Protein AF-A0A1X7U4I9-F1 (afdb_monomer)

Secondary structure (DSSP, 8-state):
---SS-EEEEEEETTTEEEEEEE----GGGHHHHHHHHHHHHTTS--EEEEEEETTSS-HHHHHHHHHHHHHHHHHH-SS--EEEEEEE-TTT---HHHHHHHHHHHHHHHHHTT-EEEE---SSTT-TTHHHHHHHHHHHHHHHHHHT-----HHHHHHHHHHHHH--SEEEHHHHHHHHHH-TT------HHHHHHHHHHHHHTTSSEEEE-TT--EEEES-HHHIIIIIIHHHT--TT-TTS-TT--TT----HHHHHHSS-------

Nearest PDB structures (foldseek):
  8uzd-assembly1_B-2  TM=5.152E-01  e=5.054E-01  Ilex paraguariensis
  2ziv-assembly1_A  TM=3.041E-01  e=1.260E+00  Danio rerio
  6lyh-assembly2_A  TM=4.370E-01  e=3.326E+00  Camellia sinensis var. assamica
  6lyh-assembly3_E  TM=2.737E-01  e=1.124E+00  Camellia sinensis var. assamica
  5j33-assembly1_A  TM=3.195E-01  e=4.425E+00  Arabidopsis thaliana

Structure (mmCIF, N/CA/C/O backbone):
data_AF-A0A1X7U4I9-F1
#
_entry.id   AF-A0A1X7U4I9-F1
#
loop_
_atom_site.group_PDB
_atom_site.id
_atom_site.type_symbol
_atom_site.label_atom_id
_atom_site.label_alt_id
_atom_site.label_comp_id
_atom_site.label_asym_id
_atom_site.label_entity_id
_atom_site.label_seq_id
_atom_site.pdbx_PDB_ins_code
_atom_site.Cartn_x
_atom_site.Cartn_y
_atom_site.Cartn_z
_atom_site.occupancy
_atom_site.B_iso_or_equiv
_atom_site.auth_seq_id
_atom_site.auth_comp_id
_atom_site.auth_asym_id
_atom_site.auth_atom_id
_atom_site.pdbx_PDB_model_num
ATOM 1 N N . PRO A 1 1 ? 11.779 -10.487 14.742 1.00 32.59 1 PRO A N 1
ATOM 2 C CA . PRO A 1 1 ? 12.205 -9.954 13.430 1.00 32.59 1 PRO A CA 1
ATOM 3 C C . PRO A 1 1 ? 11.404 -8.687 13.137 1.00 32.59 1 PRO A C 1
ATOM 5 O O . PRO A 1 1 ? 10.250 -8.766 12.732 1.00 32.59 1 PRO A O 1
ATOM 8 N N . CYS A 1 2 ? 11.966 -7.539 13.494 1.00 41.12 2 CYS A N 1
ATOM 9 C CA . CYS A 1 2 ? 11.262 -6.264 13.434 1.00 41.12 2 CYS A CA 1
ATOM 10 C C . CYS A 1 2 ? 11.898 -5.403 12.345 1.00 41.12 2 CYS A C 1
ATOM 12 O O . CYS A 1 2 ? 12.437 -4.347 12.622 1.00 41.12 2 CYS A O 1
ATOM 14 N N . THR A 1 3 ? 11.905 -5.877 11.106 1.00 42.53 3 THR A N 1
ATOM 15 C CA . THR A 1 3 ? 12.380 -5.069 9.986 1.00 42.53 3 THR A CA 1
ATOM 16 C C . THR A 1 3 ? 11.555 -3.780 9.941 1.00 42.53 3 THR A C 1
ATOM 18 O O . THR A 1 3 ? 10.332 -3.835 9.841 1.00 42.53 3 THR A O 1
ATOM 21 N N . ALA A 1 4 ? 12.218 -2.623 10.000 1.00 49.25 4 ALA A N 1
ATOM 22 C CA . ALA A 1 4 ? 11.613 -1.343 9.619 1.00 49.25 4 ALA A CA 1
ATOM 23 C C . ALA A 1 4 ? 11.236 -1.320 8.119 1.00 49.25 4 ALA A C 1
ATOM 25 O O . ALA A 1 4 ? 10.562 -0.408 7.652 1.00 49.25 4 ALA A O 1
ATOM 26 N N . GLY A 1 5 ? 11.670 -2.343 7.371 1.00 54.81 5 GLY A N 1
ATOM 27 C CA . GLY A 1 5 ? 11.341 -2.573 5.976 1.00 54.81 5 GLY A CA 1
ATOM 28 C C . GLY A 1 5 ? 9.896 -3.021 5.792 1.00 54.81 5 GLY A C 1
ATOM 29 O O . GLY A 1 5 ? 9.487 -4.087 6.252 1.00 54.81 5 GLY A O 1
ATOM 30 N N . ILE A 1 6 ? 9.143 -2.215 5.056 1.00 67.19 6 ILE A N 1
ATOM 31 C CA . ILE A 1 6 ? 7.835 -2.572 4.517 1.00 67.19 6 ILE A CA 1
ATOM 32 C C . ILE A 1 6 ? 8.054 -3.705 3.516 1.00 67.19 6 ILE A C 1
ATOM 34 O O . ILE A 1 6 ? 8.683 -3.504 2.477 1.00 67.19 6 ILE A O 1
ATOM 38 N N . ILE A 1 7 ? 7.566 -4.906 3.828 1.00 66.00 7 ILE A N 1
ATOM 39 C CA . ILE A 1 7 ? 7.709 -6.067 2.943 1.00 66.00 7 ILE A CA 1
ATOM 40 C C . ILE A 1 7 ? 6.482 -6.122 2.024 1.00 66.00 7 ILE A C 1
ATOM 42 O O . ILE A 1 7 ? 5.377 -6.377 2.513 1.00 66.00 7 ILE A O 1
ATOM 46 N N . PRO A 1 8 ? 6.633 -5.896 0.705 1.00 74.50 8 PRO A N 1
ATOM 47 C CA . PRO A 1 8 ? 5.526 -6.047 -0.223 1.00 74.50 8 PRO A CA 1
ATOM 48 C C . PRO A 1 8 ? 5.227 -7.529 -0.484 1.00 74.50 8 PRO A C 1
ATOM 50 O O . PRO A 1 8 ? 6.110 -8.309 -0.841 1.00 74.50 8 PRO A O 1
ATOM 53 N N . TYR A 1 9 ? 3.954 -7.910 -0.390 1.00 79.50 9 TYR A N 1
ATOM 54 C CA . TYR A 1 9 ? 3.461 -9.242 -0.733 1.00 79.50 9 TYR A CA 1
ATOM 55 C C . TYR A 1 9 ? 2.624 -9.190 -2.010 1.00 79.50 9 TYR A C 1
ATOM 57 O O . TYR A 1 9 ? 1.576 -8.543 -2.053 1.00 79.50 9 TYR A O 1
ATOM 65 N N . LYS A 1 10 ? 3.059 -9.909 -3.051 1.00 81.56 10 LYS A N 1
ATOM 66 C CA . LYS A 1 10 ? 2.264 -10.112 -4.270 1.00 81.56 10 LYS A CA 1
ATOM 67 C C . LYS A 1 10 ? 1.178 -11.162 -3.987 1.00 81.56 10 LYS A C 1
ATOM 69 O O . LYS A 1 10 ? 1.483 -12.310 -3.672 1.00 81.56 10 LYS A O 1
ATOM 74 N N . LEU A 1 11 ? -0.087 -10.775 -4.117 1.00 84.06 11 LEU A N 1
ATOM 75 C CA . LEU A 1 11 ? -1.257 -11.634 -3.940 1.00 84.06 11 LEU A CA 1
ATOM 76 C C . LEU A 1 11 ? -2.026 -11.726 -5.258 1.00 84.06 11 LEU A C 1
ATOM 78 O O . LEU A 1 11 ? -2.453 -10.711 -5.806 1.00 84.06 11 LEU A O 1
ATOM 82 N N . GLN A 1 12 ? -2.239 -12.945 -5.752 1.00 85.19 12 GLN A N 1
ATOM 83 C CA . GLN A 1 12 ? -3.118 -13.199 -6.893 1.00 85.19 12 GLN A CA 1
ATOM 84 C C . GLN A 1 12 ? -4.459 -13.720 -6.384 1.00 85.19 12 GLN A C 1
ATOM 86 O O . GLN A 1 12 ? -4.528 -14.782 -5.765 1.00 85.19 12 GLN A O 1
ATOM 91 N N . HIS A 1 13 ? -5.536 -12.978 -6.636 1.00 85.06 13 HIS A N 1
ATOM 92 C CA . HIS A 1 13 ? -6.871 -13.356 -6.189 1.00 85.06 13 HIS A CA 1
ATOM 93 C C . HIS A 1 13 ? -7.874 -13.295 -7.340 1.00 85.06 13 HIS A C 1
ATOM 95 O O . HIS A 1 13 ? -7.945 -12.304 -8.061 1.00 85.06 13 HIS A O 1
ATOM 101 N N . ARG A 1 14 ? -8.718 -14.326 -7.475 1.00 82.62 14 ARG A N 1
ATOM 102 C CA . ARG A 1 14 ? -9.672 -14.448 -8.593 1.00 82.62 14 ARG A CA 1
ATOM 103 C C . ARG A 1 14 ? -10.604 -13.239 -8.729 1.00 82.62 14 ARG A C 1
ATOM 105 O O . ARG A 1 14 ? -10.898 -12.831 -9.845 1.00 82.62 14 ARG A O 1
ATOM 112 N N . THR A 1 15 ? -11.057 -12.679 -7.607 1.00 81.00 15 THR A N 1
ATOM 113 C CA . THR A 1 15 ? -11.999 -11.543 -7.588 1.00 81.00 15 THR A CA 1
ATOM 114 C C . THR A 1 15 ? -11.296 -10.196 -7.460 1.00 81.00 15 THR A C 1
ATOM 116 O O . THR A 1 15 ? -11.740 -9.207 -8.028 1.00 81.00 15 THR A O 1
ATOM 119 N N . LEU A 1 16 ? -10.191 -10.139 -6.709 1.00 84.06 16 LEU A N 1
ATOM 120 C CA . LEU A 1 16 ? -9.530 -8.864 -6.416 1.00 84.06 16 LEU A CA 1
ATOM 121 C C . LEU A 1 16 ? -8.455 -8.523 -7.455 1.00 84.06 16 LEU A C 1
ATOM 123 O O . LEU A 1 16 ? -8.007 -7.380 -7.504 1.00 84.06 16 LEU A O 1
ATOM 127 N N . GLY A 1 17 ? -8.079 -9.483 -8.302 1.00 83.69 17 GLY A N 1
ATOM 128 C CA . GLY A 1 17 ? -6.978 -9.373 -9.247 1.00 83.69 17 GLY A CA 1
ATOM 129 C C . GLY A 1 17 ? -5.620 -9.529 -8.566 1.00 83.69 17 GLY A C 1
ATOM 130 O O . GLY A 1 17 ? -5.499 -10.151 -7.508 1.00 83.69 17 GLY A O 1
ATOM 131 N N . ASN A 1 18 ? -4.600 -8.956 -9.198 1.00 84.25 18 ASN A N 1
ATOM 132 C CA . ASN A 1 18 ? -3.255 -8.878 -8.642 1.00 84.25 18 ASN A CA 1
ATOM 133 C C . ASN A 1 18 ? -3.184 -7.694 -7.671 1.00 84.25 18 ASN A C 1
ATOM 135 O O . ASN A 1 18 ? -3.446 -6.557 -8.063 1.00 84.25 18 ASN A O 1
ATOM 139 N N . ILE A 1 19 ? -2.838 -7.968 -6.416 1.00 85.50 19 ILE A N 1
ATOM 140 C CA . ILE A 1 19 ? -2.651 -6.973 -5.358 1.00 85.50 19 ILE A CA 1
ATOM 141 C C . ILE A 1 19 ? -1.202 -7.030 -4.887 1.00 85.50 19 ILE A C 1
ATOM 143 O O . ILE A 1 19 ? -0.627 -8.109 -4.759 1.00 85.50 19 ILE A O 1
ATOM 147 N N . ILE A 1 20 ? -0.632 -5.868 -4.582 1.00 84.50 20 ILE A N 1
ATOM 148 C CA . ILE A 1 20 ? 0.612 -5.765 -3.822 1.00 84.50 20 ILE A CA 1
ATOM 149 C C . ILE A 1 20 ? 0.255 -5.204 -2.446 1.00 84.50 20 ILE A C 1
ATOM 151 O O . ILE A 1 20 ? -0.132 -4.042 -2.321 1.00 84.50 20 ILE A O 1
ATOM 155 N N . LEU A 1 21 ? 0.333 -6.050 -1.422 1.00 86.94 21 LEU A N 1
ATOM 156 C CA . LEU A 1 21 ? 0.066 -5.670 -0.040 1.00 86.94 21 LEU A CA 1
ATOM 157 C C . LEU A 1 21 ? 1.352 -5.150 0.596 1.00 86.94 21 LEU A C 1
ATOM 159 O O . LEU A 1 21 ? 2.338 -5.874 0.646 1.00 86.94 21 LEU A O 1
ATOM 163 N N . HIS A 1 22 ? 1.317 -3.922 1.099 1.00 84.62 22 HIS A N 1
ATOM 164 C CA . HIS A 1 22 ? 2.423 -3.310 1.828 1.00 84.62 22 HIS A CA 1
ATOM 165 C C . HIS A 1 22 ? 2.056 -3.305 3.310 1.00 84.62 22 HIS A C 1
ATOM 167 O O . HIS A 1 22 ? 1.060 -2.687 3.687 1.00 84.62 22 HIS A O 1
ATOM 173 N N . ASP A 1 23 ? 2.816 -4.037 4.122 1.00 82.75 23 ASP A N 1
ATOM 174 C CA . ASP A 1 23 ? 2.592 -4.114 5.566 1.00 82.75 23 ASP A CA 1
ATOM 175 C C . ASP A 1 23 ? 3.456 -3.075 6.289 1.00 82.75 23 ASP A C 1
ATOM 177 O O . ASP A 1 23 ? 4.684 -3.093 6.182 1.00 82.75 23 ASP A O 1
ATOM 181 N N . PHE A 1 24 ? 2.800 -2.148 6.986 1.00 78.81 24 PHE A N 1
ATOM 182 C CA . PHE A 1 24 ? 3.434 -1.040 7.694 1.00 78.81 24 PHE A CA 1
ATOM 183 C C . PHE A 1 24 ? 3.408 -1.309 9.197 1.00 78.81 24 PHE A C 1
ATOM 185 O O . PHE A 1 24 ? 2.363 -1.621 9.771 1.00 78.81 24 PHE A O 1
ATOM 192 N N . ALA A 1 25 ? 4.546 -1.124 9.864 1.00 73.06 25 ALA A N 1
ATOM 193 C CA . ALA A 1 25 ? 4.636 -1.353 11.300 1.00 73.06 25 ALA A CA 1
ATOM 194 C C . ALA A 1 25 ? 3.715 -0.405 12.099 1.00 73.06 25 ALA A C 1
ATOM 196 O O . ALA A 1 25 ? 3.657 0.800 11.877 1.00 73.06 25 ALA A O 1
ATOM 197 N N . GLY A 1 26 ? 3.026 -0.923 13.116 1.00 69.19 26 GLY A N 1
ATOM 198 C CA . GLY A 1 26 ? 2.095 -0.140 13.943 1.00 69.19 26 GLY A CA 1
ATOM 199 C C . GLY A 1 26 ? 2.730 0.910 14.872 1.00 69.19 26 GLY A C 1
ATOM 200 O O . GLY A 1 26 ? 2.005 1.566 15.619 1.00 69.19 26 GLY A O 1
ATOM 201 N N . HIS A 1 27 ? 4.062 1.033 14.908 1.00 70.38 27 HIS A N 1
ATOM 202 C CA . HIS A 1 27 ? 4.765 1.829 15.917 1.00 70.38 27 HIS A CA 1
ATOM 203 C C . HIS A 1 27 ? 4.868 3.303 15.508 1.00 70.38 27 HIS A C 1
ATOM 205 O O . HIS A 1 27 ? 5.249 3.622 14.384 1.00 70.38 27 HIS A O 1
ATOM 211 N N . SER A 1 28 ? 4.589 4.215 16.443 1.00 67.06 28 SER A N 1
ATOM 212 C CA . SER A 1 28 ? 4.529 5.657 16.161 1.00 67.06 28 SER A CA 1
ATOM 213 C C . SER A 1 28 ? 5.853 6.279 15.723 1.00 67.06 28 SER A C 1
ATOM 215 O O . SER A 1 28 ? 5.855 7.332 15.092 1.00 67.06 28 SER A O 1
ATOM 217 N N . GLU A 1 29 ? 6.974 5.638 16.051 1.00 66.19 29 GLU A N 1
ATOM 218 C CA . GLU A 1 29 ? 8.314 6.068 15.630 1.00 66.19 29 GLU A CA 1
ATOM 219 C C . GLU A 1 29 ? 8.506 5.986 14.109 1.00 66.19 29 GLU A C 1
ATOM 221 O O . GLU A 1 29 ? 9.320 6.721 13.563 1.00 66.19 29 GLU A O 1
ATOM 226 N N . TYR A 1 30 ? 7.702 5.173 13.417 1.00 68.88 30 TYR A N 1
ATOM 227 C CA . TYR A 1 30 ? 7.771 5.008 11.966 1.00 68.88 30 TYR A CA 1
ATOM 228 C C . TYR A 1 30 ? 6.802 5.908 11.194 1.00 68.88 30 TYR A C 1
ATOM 230 O O . TYR A 1 30 ? 6.712 5.820 9.978 1.00 68.88 30 TYR A O 1
ATOM 238 N N . TYR A 1 31 ? 6.038 6.788 11.845 1.00 69.88 31 TYR A N 1
ATOM 239 C CA . TYR A 1 31 ? 5.032 7.575 11.118 1.00 69.88 31 TYR A CA 1
ATOM 240 C C . TYR A 1 31 ? 5.648 8.550 10.107 1.00 69.88 31 TYR A C 1
ATOM 242 O O . TYR A 1 31 ? 5.108 8.706 9.014 1.00 69.88 31 TYR A O 1
ATOM 250 N N . SER A 1 32 ? 6.787 9.168 10.438 1.00 68.69 32 SER A N 1
ATOM 251 C CA . SER A 1 32 ? 7.483 10.065 9.506 1.00 68.69 32 SER A CA 1
ATOM 252 C C . SER A 1 32 ? 8.041 9.304 8.303 1.00 68.69 32 SER A C 1
ATOM 254 O O . SER A 1 32 ? 7.911 9.764 7.171 1.00 68.69 32 SER A O 1
ATOM 256 N N . SER A 1 33 ? 8.625 8.127 8.537 1.00 69.88 33 SER A N 1
ATOM 257 C CA . SER A 1 33 ? 9.171 7.289 7.469 1.00 69.88 33 SER A CA 1
ATOM 258 C C . SER A 1 33 ? 8.071 6.701 6.591 1.00 69.88 33 SER A C 1
ATOM 260 O O . SER A 1 33 ? 8.170 6.732 5.368 1.00 69.88 33 SER A O 1
ATOM 262 N N . HIS A 1 34 ? 6.961 6.270 7.190 1.00 76.62 34 HIS A N 1
ATOM 263 C CA . HIS A 1 34 ? 5.796 5.798 6.452 1.00 76.62 34 HIS A CA 1
ATOM 264 C C . HIS A 1 34 ? 5.195 6.879 5.558 1.00 76.62 34 HIS A C 1
ATOM 266 O O . HIS A 1 34 ? 4.785 6.549 4.454 1.00 76.62 34 HIS A O 1
ATOM 272 N N . SER A 1 35 ? 5.187 8.151 5.974 1.00 78.88 35 SER A N 1
ATOM 273 C CA . SER A 1 35 ? 4.752 9.256 5.106 1.00 78.88 35 SER A CA 1
ATOM 274 C C . SER A 1 35 ? 5.555 9.295 3.804 1.00 78.88 35 SER A C 1
ATOM 276 O O . SER A 1 35 ? 4.965 9.284 2.727 1.00 78.88 35 SER A O 1
ATOM 278 N N . ALA A 1 36 ? 6.890 9.270 3.899 1.00 74.81 36 ALA A N 1
ATOM 279 C CA . ALA A 1 36 ? 7.777 9.322 2.736 1.00 74.81 36 ALA A CA 1
ATOM 280 C C . ALA A 1 36 ? 7.609 8.095 1.825 1.00 74.81 36 ALA A C 1
ATOM 282 O O . ALA A 1 36 ? 7.545 8.223 0.601 1.00 74.81 36 ALA A O 1
ATOM 283 N N . VAL A 1 37 ? 7.472 6.905 2.420 1.00 77.56 37 VAL A N 1
ATOM 284 C CA . VAL A 1 37 ? 7.265 5.674 1.650 1.00 77.56 37 VAL A CA 1
ATOM 285 C C . VAL A 1 37 ? 5.895 5.659 0.970 1.00 77.56 37 VAL A C 1
ATOM 287 O O . VAL A 1 37 ? 5.794 5.326 -0.210 1.00 77.56 37 VAL A O 1
ATOM 290 N N . ILE A 1 38 ? 4.831 6.034 1.684 1.00 82.38 38 ILE A N 1
ATOM 291 C CA . ILE A 1 38 ? 3.477 6.103 1.124 1.00 82.38 38 ILE A CA 1
ATOM 292 C C . ILE A 1 38 ? 3.441 7.109 -0.029 1.00 82.38 38 ILE A C 1
ATOM 294 O O . ILE A 1 38 ? 2.880 6.794 -1.077 1.00 82.38 38 ILE A O 1
ATOM 298 N N . GLU A 1 39 ? 4.071 8.275 0.122 1.00 80.00 39 GLU A N 1
ATOM 299 C CA . GLU A 1 39 ? 4.186 9.261 -0.955 1.00 80.00 39 GLU A CA 1
ATOM 300 C C . GLU A 1 39 ? 4.808 8.632 -2.212 1.00 80.00 39 GLU A C 1
ATOM 302 O O . GLU A 1 39 ? 4.218 8.709 -3.291 1.00 80.00 39 GLU A O 1
ATOM 307 N N . ASN A 1 40 ? 5.937 7.925 -2.071 1.00 76.50 40 ASN A N 1
ATOM 308 C CA . ASN A 1 40 ? 6.596 7.245 -3.190 1.00 76.50 40 ASN A CA 1
ATOM 309 C C . ASN A 1 40 ? 5.703 6.180 -3.854 1.00 76.50 40 ASN A C 1
ATOM 311 O O . ASN A 1 40 ? 5.646 6.085 -5.082 1.00 76.50 40 ASN A O 1
ATOM 315 N N . LEU A 1 41 ? 4.959 5.409 -3.056 1.00 78.69 41 LEU A N 1
ATOM 316 C CA . LEU A 1 41 ? 4.033 4.392 -3.564 1.00 78.69 41 LEU A CA 1
ATOM 317 C C . LEU A 1 41 ? 2.850 5.003 -4.332 1.00 78.69 41 LEU A C 1
ATOM 319 O O . LEU A 1 41 ? 2.366 4.403 -5.295 1.00 78.69 41 LEU A O 1
ATOM 323 N N . LEU A 1 42 ? 2.395 6.196 -3.938 1.00 79.56 42 LEU A N 1
ATOM 324 C CA . LEU A 1 42 ? 1.244 6.873 -4.541 1.00 79.56 42 LEU A CA 1
ATOM 325 C C . LEU A 1 42 ? 1.588 7.773 -5.740 1.00 79.56 42 LEU A C 1
ATOM 327 O O . LEU A 1 42 ? 0.677 8.166 -6.472 1.00 79.56 42 LEU A O 1
ATOM 331 N N . GLN A 1 43 ? 2.870 8.079 -5.993 1.00 69.19 43 GLN A N 1
ATOM 332 C CA . GLN A 1 43 ? 3.308 8.966 -7.090 1.00 69.19 43 GLN A CA 1
ATOM 333 C C . GLN A 1 43 ? 2.770 8.554 -8.471 1.00 69.19 43 GLN A C 1
ATOM 335 O O . GLN A 1 43 ? 2.551 9.400 -9.338 1.00 69.19 43 GLN A O 1
ATOM 340 N N . GLY A 1 44 ? 2.529 7.259 -8.681 1.00 64.94 44 GLY A N 1
ATOM 341 C CA . GLY A 1 44 ? 2.020 6.724 -9.940 1.00 64.94 44 GLY A CA 1
ATOM 342 C C . GLY A 1 44 ? 0.563 6.264 -9.901 1.00 64.94 44 GLY A C 1
ATOM 343 O O . GLY A 1 44 ? -0.121 6.323 -10.922 1.00 64.94 44 GLY A O 1
ATOM 344 N N . SER A 1 45 ? 0.051 5.831 -8.750 1.00 70.88 45 SER A N 1
ATOM 345 C CA . SER A 1 45 ? -1.197 5.062 -8.647 1.00 70.88 45 SER A CA 1
ATOM 346 C C . SER A 1 45 ? -1.999 5.416 -7.399 1.00 70.88 45 SER A C 1
ATOM 348 O O . SER A 1 45 ? -1.439 5.820 -6.389 1.00 70.88 45 SER A O 1
ATOM 350 N N . GLY A 1 46 ? -3.318 5.229 -7.460 1.00 82.31 46 GLY A N 1
ATOM 351 C CA . GLY A 1 46 ? -4.159 5.267 -6.262 1.00 82.31 46 GLY A CA 1
ATOM 352 C C . GLY A 1 46 ? -3.940 4.013 -5.416 1.00 82.31 46 GLY A C 1
ATOM 353 O O . GLY A 1 46 ? -3.492 2.986 -5.928 1.00 82.31 46 GLY A O 1
ATOM 354 N N . GLY A 1 47 ? -4.280 4.081 -4.132 1.00 89.00 47 GLY A N 1
ATOM 355 C CA . GLY A 1 47 ? -4.143 2.966 -3.194 1.00 89.00 47 GLY A CA 1
ATOM 356 C C . GLY A 1 47 ? -5.423 2.693 -2.410 1.00 89.00 47 GLY A C 1
ATOM 357 O O . GLY A 1 47 ? -6.268 3.574 -2.238 1.00 89.00 47 GLY A O 1
ATOM 358 N N . VAL A 1 48 ? -5.562 1.461 -1.916 1.00 92.75 48 VAL A N 1
ATOM 359 C CA . VAL A 1 48 ? -6.539 1.134 -0.868 1.00 92.75 48 VAL A CA 1
ATOM 360 C C . VAL A 1 48 ? -5.789 1.022 0.452 1.00 92.75 48 VAL A C 1
ATOM 362 O O . VAL A 1 48 ? -4.968 0.124 0.626 1.00 92.75 48 VAL A O 1
ATOM 365 N N . PHE A 1 49 ? -6.083 1.921 1.382 1.00 93.94 49 PHE A N 1
ATOM 366 C CA . PHE A 1 49 ? -5.539 1.908 2.730 1.00 93.94 49 PHE A CA 1
ATOM 367 C C . PHE A 1 49 ? -6.437 1.097 3.652 1.00 93.94 49 PHE A C 1
ATOM 369 O O . PHE A 1 49 ? -7.636 1.363 3.768 1.00 93.94 49 PHE A O 1
ATOM 376 N N . LEU A 1 50 ? -5.839 0.125 4.334 1.00 94.38 50 LEU A N 1
ATOM 377 C CA . LEU A 1 50 ? -6.504 -0.696 5.336 1.00 94.38 50 LEU A CA 1
ATOM 378 C C . LEU A 1 50 ? -5.963 -0.319 6.714 1.00 94.38 50 LEU A C 1
ATOM 380 O O . LEU A 1 50 ? -4.831 -0.657 7.046 1.00 94.38 50 LEU A O 1
ATOM 384 N N . ILE A 1 51 ? -6.764 0.381 7.519 1.00 93.69 51 ILE A N 1
ATOM 385 C CA . ILE A 1 51 ? -6.375 0.751 8.887 1.00 93.69 51 ILE A CA 1
ATOM 386 C C . ILE A 1 51 ? -7.000 -0.256 9.845 1.00 93.69 51 ILE A C 1
ATOM 388 O O . ILE A 1 51 ? -8.208 -0.222 10.086 1.00 93.69 51 ILE A O 1
ATOM 392 N N . VAL A 1 52 ? -6.185 -1.153 10.396 1.00 92.31 52 VAL A N 1
ATOM 393 C CA . VAL A 1 52 ? -6.641 -2.150 11.370 1.00 92.31 52 VAL A CA 1
ATOM 394 C C . VAL A 1 52 ? -6.564 -1.566 12.777 1.00 92.31 52 VAL A C 1
ATOM 396 O O . VAL A 1 52 ? -5.488 -1.278 13.291 1.00 92.31 52 VAL A O 1
ATOM 399 N N . VAL A 1 53 ? -7.718 -1.416 13.421 1.00 92.88 53 VAL A N 1
ATOM 400 C CA . VAL A 1 53 ? -7.842 -0.941 14.800 1.00 92.88 53 VAL A CA 1
ATOM 401 C C . VAL A 1 53 ? -8.174 -2.122 15.699 1.00 92.88 53 VAL A C 1
ATOM 403 O O . VAL A 1 53 ? -9.198 -2.788 15.523 1.00 92.88 53 VAL A O 1
ATOM 406 N N . ASN A 1 54 ? -7.333 -2.382 16.696 1.00 92.38 54 ASN A N 1
ATOM 407 C CA . ASN A 1 54 ? -7.678 -3.296 17.778 1.00 92.38 54 ASN A CA 1
ATOM 408 C C . ASN A 1 54 ? -8.537 -2.562 18.809 1.00 92.38 54 ASN A C 1
ATOM 410 O O . ASN A 1 54 ? -8.049 -1.705 19.542 1.00 92.38 54 ASN A O 1
ATOM 414 N N . ILE A 1 55 ? -9.826 -2.902 18.880 1.00 92.50 55 ILE A N 1
ATOM 415 C CA . ILE A 1 55 ? -10.769 -2.234 19.786 1.00 92.50 55 ILE A CA 1
ATOM 416 C C . ILE A 1 55 ? -10.438 -2.459 21.268 1.00 92.50 55 ILE A C 1
ATOM 418 O O . ILE A 1 55 ? -10.899 -1.690 22.113 1.00 92.50 55 ILE A O 1
ATOM 422 N N . LEU A 1 56 ? -9.663 -3.501 21.591 1.00 91.62 56 LEU A N 1
ATOM 423 C CA . LEU A 1 56 ? -9.287 -3.863 22.958 1.00 91.62 56 LEU A CA 1
ATOM 424 C C . LEU A 1 56 ? -8.144 -3.007 23.507 1.00 91.62 56 LEU A C 1
ATOM 426 O O . LEU A 1 56 ? -7.962 -2.962 24.725 1.00 91.62 56 LEU A O 1
ATOM 430 N N . GLU A 1 57 ? -7.409 -2.309 22.638 1.00 90.50 57 GLU A N 1
ATOM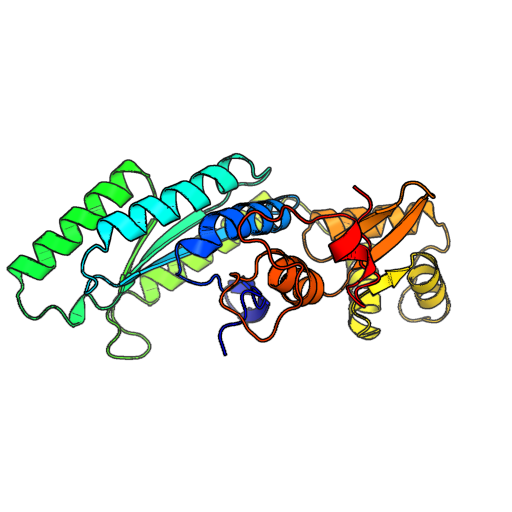 431 C CA . GLU A 1 57 ? -6.307 -1.440 23.041 1.00 90.50 57 GLU A CA 1
ATOM 432 C C . GLU A 1 57 ? -6.749 -0.358 24.030 1.00 90.50 57 GLU A C 1
ATOM 434 O O . GLU A 1 57 ? -7.931 -0.025 24.165 1.00 90.50 57 GLU A O 1
ATOM 439 N N . LYS A 1 58 ? -5.777 0.220 24.745 1.00 88.25 58 LYS A N 1
ATOM 440 C CA . LYS A 1 58 ? -6.059 1.265 25.744 1.00 88.25 58 LYS A CA 1
ATOM 441 C C . LYS A 1 58 ? -6.562 2.565 25.113 1.00 88.25 58 LYS A C 1
ATOM 443 O O . LYS A 1 58 ? -7.338 3.281 25.737 1.00 88.25 58 LYS A O 1
ATOM 448 N N . GLN A 1 59 ? -6.078 2.902 23.916 1.00 89.31 59 GLN A N 1
ATOM 449 C CA . GLN A 1 59 ? -6.387 4.162 23.226 1.00 89.31 59 GLN A CA 1
ATOM 450 C C . GLN A 1 59 ? -6.629 3.948 21.715 1.00 89.31 59 GLN A C 1
ATOM 452 O O . GLN A 1 59 ? -5.931 4.552 20.897 1.00 89.31 59 GLN A O 1
ATOM 457 N N . PRO A 1 60 ? -7.621 3.125 21.318 1.00 90.81 60 PRO A N 1
ATOM 458 C CA . PRO A 1 60 ? -7.855 2.770 19.914 1.00 90.81 60 PRO A CA 1
ATOM 459 C C . PRO A 1 60 ? -8.237 3.995 19.076 1.00 90.81 60 PRO A C 1
ATOM 461 O O . PRO A 1 60 ? -7.784 4.152 17.948 1.00 90.81 60 PRO A O 1
ATOM 464 N N . VAL A 1 61 ? -8.997 4.919 19.668 1.00 92.50 61 VAL A N 1
ATOM 465 C CA . VAL A 1 61 ? -9.375 6.209 19.074 1.00 92.50 61 VAL A CA 1
ATOM 466 C C . VAL A 1 61 ? -8.150 7.062 18.740 1.00 92.50 61 VAL A C 1
ATOM 468 O O . VAL A 1 61 ? -8.063 7.626 17.652 1.00 92.50 61 VAL A O 1
ATOM 471 N N . LYS A 1 62 ? -7.176 7.142 19.655 1.00 90.56 62 LYS A N 1
ATOM 472 C CA . LYS A 1 62 ? -5.956 7.928 19.439 1.00 90.56 62 LYS A CA 1
ATOM 473 C C . LYS A 1 62 ? -5.116 7.336 18.309 1.00 90.56 62 LYS A C 1
ATOM 475 O O . LYS A 1 62 ? -4.653 8.083 17.454 1.00 90.56 62 LYS A O 1
ATOM 480 N N . GLN A 1 63 ? -4.947 6.013 18.297 1.00 87.38 63 GLN A N 1
ATOM 481 C CA . GLN A 1 63 ? -4.219 5.315 17.233 1.00 87.38 63 GLN A CA 1
ATOM 482 C C . GLN A 1 63 ? -4.903 5.506 15.875 1.00 87.38 63 GLN A C 1
ATOM 484 O O . GLN A 1 63 ? -4.237 5.844 14.900 1.00 87.38 63 GLN A O 1
ATOM 489 N N . LEU A 1 64 ? -6.233 5.376 15.825 1.00 92.12 64 LEU A N 1
ATOM 490 C CA . LEU A 1 64 ? -7.011 5.619 14.612 1.00 92.12 64 LEU A CA 1
ATOM 491 C C . LEU A 1 64 ? -6.812 7.048 14.093 1.00 92.12 64 LEU A C 1
ATOM 493 O O . LEU A 1 64 ? -6.549 7.234 12.911 1.00 92.12 64 LEU A O 1
ATOM 497 N N . HIS A 1 65 ? -6.872 8.053 14.968 1.00 91.06 65 HIS A N 1
ATOM 498 C CA . HIS A 1 65 ? -6.623 9.445 14.591 1.00 91.06 65 HIS A CA 1
ATOM 499 C C . HIS A 1 65 ? -5.229 9.678 14.007 1.00 91.06 65 HIS A C 1
ATOM 501 O O . HIS A 1 65 ? -5.088 10.400 13.020 1.00 91.06 65 HIS A O 1
ATOM 507 N N . GLN A 1 66 ? -4.202 9.084 14.614 1.00 88.12 66 GLN A N 1
ATOM 508 C CA . GLN A 1 66 ? -2.827 9.202 14.134 1.00 88.12 66 GLN A CA 1
ATOM 509 C C . GLN A 1 66 ? -2.683 8.615 12.728 1.00 88.12 66 GLN A C 1
ATOM 511 O O . GLN A 1 66 ? -2.205 9.304 11.829 1.00 88.12 66 GLN A O 1
ATOM 516 N N . TRP A 1 67 ? -3.169 7.390 12.518 1.00 90.06 67 TRP A N 1
ATOM 517 C CA . TRP A 1 67 ? -3.110 6.740 11.210 1.00 90.06 67 TRP A CA 1
ATOM 518 C C . TRP A 1 67 ? -3.950 7.446 10.155 1.00 90.06 67 TRP A C 1
ATOM 520 O O . TRP A 1 67 ? -3.476 7.639 9.039 1.00 90.06 67 TRP A O 1
ATOM 530 N N . LEU A 1 68 ? -5.159 7.891 10.506 1.00 91.56 68 LEU A N 1
ATOM 531 C CA . LEU A 1 68 ? -5.989 8.673 9.594 1.00 91.56 68 LEU A CA 1
ATOM 532 C C . LEU A 1 68 ? -5.296 9.969 9.194 1.00 91.56 68 LEU A C 1
ATOM 534 O O . LEU A 1 68 ? -5.352 10.319 8.026 1.00 91.56 68 LEU A O 1
ATOM 538 N N . THR A 1 69 ? -4.603 10.647 10.111 1.00 89.50 69 THR A N 1
ATOM 539 C CA . THR A 1 69 ? -3.846 11.863 9.775 1.00 89.50 69 THR A CA 1
ATOM 540 C C . THR A 1 69 ? -2.774 11.572 8.723 1.00 89.50 69 THR A C 1
ATOM 542 O O . THR A 1 69 ? -2.732 12.254 7.703 1.00 89.50 69 THR A O 1
ATOM 545 N N . VAL A 1 70 ? -1.949 10.538 8.927 1.00 87.94 70 VAL A N 1
ATOM 546 C CA . VAL A 1 70 ? -0.885 10.157 7.976 1.00 87.94 70 VAL A CA 1
ATOM 547 C C . VAL A 1 70 ? -1.484 9.764 6.624 1.00 87.94 70 VAL A C 1
ATOM 549 O O . VAL A 1 70 ? -1.159 10.362 5.602 1.00 87.94 70 VAL A O 1
ATOM 552 N N . VAL A 1 71 ? -2.416 8.807 6.621 1.00 89.75 71 VAL A N 1
ATOM 553 C CA . VAL A 1 71 ? -3.025 8.271 5.395 1.00 89.75 71 VAL A CA 1
ATOM 554 C C . VAL A 1 71 ? -3.770 9.351 4.624 1.00 89.75 71 VAL A C 1
ATOM 556 O O . VAL A 1 71 ? -3.653 9.428 3.407 1.00 89.75 71 VAL A O 1
ATOM 559 N N . THR A 1 72 ? -4.526 10.198 5.320 1.00 88.62 72 THR A N 1
ATOM 560 C CA . THR A 1 72 ? -5.312 11.255 4.682 1.00 88.62 72 THR A CA 1
ATOM 561 C C . THR A 1 72 ? -4.390 12.294 4.064 1.00 88.62 72 THR A C 1
ATOM 563 O O . THR A 1 72 ? -4.605 12.664 2.914 1.00 88.62 72 THR A O 1
ATOM 566 N N . ASN A 1 73 ? -3.339 12.726 4.767 1.00 88.19 73 ASN A N 1
ATOM 567 C CA . ASN A 1 73 ? -2.381 13.686 4.221 1.00 88.19 73 ASN A CA 1
ATOM 568 C C . ASN A 1 73 ? -1.728 13.170 2.935 1.00 88.19 73 ASN A C 1
ATOM 570 O O . ASN A 1 73 ? -1.682 13.905 1.953 1.00 88.19 73 ASN A O 1
ATOM 574 N N . GLU A 1 74 ? -1.284 11.911 2.908 1.00 87.06 74 GLU A N 1
ATOM 575 C CA . GLU A 1 74 ? -0.652 11.350 1.709 1.00 87.06 74 GLU A CA 1
ATOM 576 C C . GLU A 1 74 ? -1.656 11.050 0.589 1.00 87.06 74 GLU A C 1
ATOM 578 O O . GLU A 1 74 ? -1.398 11.354 -0.576 1.00 87.06 74 GLU A O 1
ATOM 583 N N . ALA A 1 75 ? -2.850 10.554 0.921 1.00 86.81 75 ALA A N 1
ATOM 584 C CA . ALA A 1 75 ? -3.914 10.331 -0.056 1.00 86.81 75 ALA A CA 1
ATOM 585 C C . ALA A 1 75 ? -4.356 11.626 -0.760 1.00 86.81 75 ALA A C 1
ATOM 587 O O . ALA A 1 75 ? -4.728 11.577 -1.929 1.00 86.81 75 ALA A O 1
ATOM 588 N N . HIS A 1 76 ? -4.296 12.782 -0.086 1.00 84.50 76 HIS A N 1
ATOM 589 C CA . HIS A 1 76 ? -4.606 14.080 -0.698 1.00 84.50 76 HIS A CA 1
ATOM 590 C C . HIS A 1 76 ? -3.524 14.571 -1.669 1.00 84.50 76 HIS A C 1
ATOM 592 O O . HIS A 1 76 ? -3.836 15.343 -2.574 1.00 84.50 76 HIS A O 1
ATOM 598 N N . LYS A 1 77 ? -2.265 14.154 -1.483 1.00 84.12 77 LYS A N 1
ATOM 599 C CA . LYS A 1 77 ? -1.170 14.469 -2.414 1.00 84.12 77 LYS A CA 1
ATOM 600 C C . LYS A 1 77 ? -1.173 13.554 -3.639 1.00 84.12 77 LYS A C 1
ATOM 602 O O . LYS A 1 77 ? -0.601 13.911 -4.667 1.00 84.12 77 LYS A O 1
ATOM 607 N N . ALA A 1 78 ? -1.786 12.374 -3.530 1.00 81.38 78 ALA A N 1
ATOM 608 C CA . ALA A 1 78 ? -1.834 11.401 -4.609 1.00 81.38 78 ALA A CA 1
ATOM 609 C C . ALA A 1 78 ? -2.569 11.959 -5.837 1.00 81.38 78 ALA A C 1
ATOM 611 O O . ALA A 1 78 ? -3.644 12.547 -5.738 1.00 81.38 78 ALA A O 1
ATOM 612 N N . LEU A 1 79 ? -2.017 11.703 -7.026 1.00 72.06 79 LEU A N 1
ATOM 613 C CA . LEU A 1 79 ? -2.633 12.109 -8.296 1.00 72.06 79 LEU A CA 1
ATOM 614 C C . LEU A 1 79 ? -3.944 11.364 -8.589 1.00 72.06 79 LEU A C 1
ATOM 616 O O . LEU A 1 79 ? -4.768 11.831 -9.371 1.00 72.06 79 LEU A O 1
ATOM 620 N N . ASN A 1 80 ? -4.120 10.188 -7.990 1.00 76.12 80 ASN A N 1
ATOM 621 C CA . ASN A 1 80 ? -5.254 9.304 -8.216 1.00 76.12 80 ASN A CA 1
ATOM 622 C C . ASN A 1 80 ? -6.060 9.119 -6.931 1.00 76.12 80 ASN A C 1
ATOM 624 O O . ASN A 1 80 ? -5.514 9.142 -5.828 1.00 76.12 80 ASN A O 1
ATOM 628 N N . GLN A 1 81 ? -7.356 8.841 -7.086 1.00 83.25 81 GLN A N 1
ATOM 629 C CA . GLN A 1 81 ? -8.238 8.572 -5.957 1.00 83.25 81 GLN A CA 1
ATOM 630 C C . GLN A 1 81 ? -7.736 7.377 -5.136 1.00 83.25 81 GLN A C 1
ATOM 632 O O . GLN A 1 81 ? -7.491 6.292 -5.668 1.00 83.25 81 GLN A O 1
ATOM 637 N N . CYS A 1 82 ? -7.637 7.588 -3.828 1.00 90.31 82 CYS A N 1
ATOM 638 C CA . CYS A 1 82 ? -7.377 6.544 -2.848 1.00 90.31 82 CYS A CA 1
ATOM 639 C C . CYS A 1 82 ? -8.647 6.238 -2.052 1.00 90.31 82 CYS A C 1
ATOM 641 O O . CYS A 1 82 ? -9.527 7.088 -1.908 1.00 90.31 82 CYS A O 1
ATOM 643 N N . HIS A 1 83 ? -8.723 5.027 -1.510 1.00 92.44 83 HIS A N 1
ATOM 644 C CA . HIS A 1 83 ? -9.820 4.589 -0.646 1.00 92.44 83 HIS A CA 1
ATOM 645 C C . HIS A 1 83 ? -9.277 4.226 0.729 1.00 92.44 83 HIS A C 1
ATOM 647 O O . HIS A 1 83 ? -8.219 3.610 0.823 1.00 92.44 83 HIS A O 1
ATOM 653 N N . VAL A 1 84 ? -9.999 4.579 1.792 1.00 94.50 84 VAL A N 1
ATOM 654 C CA . VAL A 1 84 ? -9.620 4.255 3.174 1.00 94.50 84 VAL A CA 1
ATOM 655 C C . VAL A 1 84 ? -10.708 3.392 3.797 1.00 94.50 84 VAL A C 1
ATOM 657 O O . VAL A 1 84 ? -11.866 3.807 3.879 1.00 94.50 84 VAL A O 1
ATOM 660 N N . ILE A 1 85 ? -10.328 2.195 4.245 1.00 95.38 85 ILE A N 1
ATOM 661 C CA . ILE A 1 85 ? -11.212 1.242 4.916 1.00 95.38 85 ILE A CA 1
ATOM 662 C C . ILE A 1 85 ? -10.676 0.997 6.328 1.00 95.38 85 ILE A C 1
ATOM 664 O O . ILE A 1 85 ? -9.588 0.449 6.518 1.00 95.38 85 ILE A O 1
ATOM 668 N N . VAL A 1 86 ? -11.461 1.382 7.332 1.00 96.06 86 VAL A N 1
ATOM 669 C CA . VAL A 1 86 ? -11.154 1.155 8.747 1.00 96.06 86 VAL A CA 1
ATOM 670 C C . VAL A 1 86 ? -11.714 -0.196 9.185 1.00 96.06 86 VAL A C 1
ATOM 672 O O . VAL A 1 86 ? -12.921 -0.439 9.146 1.00 96.06 86 VAL A O 1
ATOM 675 N N . ILE A 1 87 ? -10.834 -1.082 9.634 1.00 95.06 87 ILE A N 1
ATOM 676 C CA . ILE A 1 87 ? -11.167 -2.430 10.085 1.00 95.06 87 ILE A CA 1
ATOM 677 C C . ILE A 1 87 ? -11.084 -2.460 11.606 1.00 95.06 87 ILE A C 1
ATOM 679 O O . ILE A 1 87 ? -10.001 -2.433 12.183 1.00 95.06 87 ILE A O 1
ATOM 683 N N . VAL A 1 88 ? -12.228 -2.542 12.274 1.00 94.56 88 VAL A N 1
ATOM 684 C CA . VAL A 1 88 ? -12.297 -2.650 13.732 1.00 94.56 88 VAL A CA 1
ATOM 685 C C . VAL A 1 88 ? -12.308 -4.129 14.110 1.00 94.56 88 VAL A C 1
ATOM 687 O O . VAL A 1 88 ? -13.306 -4.823 13.913 1.00 94.56 88 VAL A O 1
ATOM 690 N N . SER A 1 89 ? -11.180 -4.611 14.621 1.00 92.62 89 SER A N 1
ATOM 691 C CA . SER A 1 89 ? -10.950 -6.012 14.996 1.00 92.62 89 SER A CA 1
ATOM 692 C C . SER A 1 89 ? -11.351 -6.304 16.447 1.00 92.62 89 SER A C 1
ATOM 694 O O . SER A 1 89 ? -11.486 -5.375 17.245 1.00 92.62 89 SER A O 1
ATOM 696 N N . HIS A 1 90 ? -11.508 -7.590 16.790 1.00 91.88 90 HIS A N 1
ATOM 697 C CA . HIS A 1 90 ? -11.764 -8.099 18.151 1.00 91.88 90 HIS A CA 1
ATOM 698 C C . HIS A 1 90 ? -13.038 -7.557 18.822 1.00 91.88 90 HIS A C 1
ATOM 700 O O . HIS A 1 90 ? -13.152 -7.488 20.047 1.00 91.88 90 HIS A O 1
ATOM 706 N N . VAL A 1 91 ? -14.028 -7.154 18.028 1.00 89.19 91 VAL A N 1
ATOM 707 C CA . VAL A 1 91 ? -15.307 -6.618 18.530 1.00 89.19 91 VAL A CA 1
ATOM 708 C C . VAL A 1 91 ? -16.076 -7.664 19.339 1.00 89.19 91 VAL A C 1
ATOM 710 O O . VAL A 1 91 ? -16.846 -7.345 20.247 1.00 89.19 91 VAL A O 1
ATOM 713 N N . ASP A 1 92 ? -15.873 -8.915 18.969 1.00 87.69 92 ASP A N 1
ATOM 714 C CA . ASP A 1 92 ? -16.442 -10.124 19.530 1.00 87.69 92 ASP A CA 1
ATOM 715 C C . ASP A 1 92 ? -15.858 -10.514 20.897 1.00 87.69 92 ASP A C 1
ATOM 717 O O . ASP A 1 92 ? -16.565 -11.144 21.683 1.00 87.69 92 ASP A O 1
ATOM 721 N N . GLU A 1 93 ? -14.641 -10.070 21.218 1.00 90.50 93 GLU A N 1
ATOM 722 C CA . GLU A 1 93 ? -13.972 -10.328 22.504 1.00 90.50 93 GLU A CA 1
ATOM 723 C C . GLU A 1 93 ? -14.498 -9.431 23.642 1.00 90.50 93 GLU A C 1
ATOM 725 O O . GLU A 1 93 ? -14.341 -9.734 24.829 1.00 90.50 93 GLU A O 1
ATOM 730 N N . ILE A 1 94 ? -15.192 -8.330 23.318 1.00 89.62 94 ILE A N 1
ATOM 731 C CA . ILE A 1 94 ? -15.815 -7.480 24.340 1.00 89.62 94 ILE A CA 1
ATOM 732 C C . ILE A 1 94 ? -17.097 -8.149 24.851 1.00 89.62 94 ILE A C 1
ATOM 734 O O . ILE A 1 94 ? -18.182 -8.015 24.273 1.00 89.62 94 ILE A O 1
ATOM 738 N N . SER A 1 95 ? -16.964 -8.833 25.987 1.00 90.19 95 SER A N 1
ATOM 739 C CA . SER A 1 95 ? -18.059 -9.560 26.641 1.00 90.19 95 SER A CA 1
ATOM 740 C C . SER A 1 95 ? -19.181 -8.635 27.132 1.00 90.19 95 SER A C 1
ATOM 742 O O . SER A 1 95 ? -20.355 -8.985 27.029 1.00 90.19 95 SER A O 1
ATOM 744 N N . ASN A 1 96 ? -18.844 -7.442 27.640 1.00 94.25 96 ASN A N 1
ATOM 745 C CA . ASN A 1 96 ? -19.821 -6.469 28.132 1.00 94.25 96 ASN A CA 1
ATOM 746 C C . ASN A 1 96 ? -20.526 -5.752 26.957 1.00 94.25 96 ASN A C 1
ATOM 748 O O . ASN A 1 96 ? -19.888 -4.961 26.255 1.00 94.25 96 ASN A O 1
ATOM 752 N N . PRO A 1 97 ? -21.848 -5.936 26.751 1.00 92.25 97 PRO A N 1
ATOM 753 C CA . PRO A 1 97 ? -22.558 -5.328 25.626 1.00 92.25 97 PRO A CA 1
ATOM 754 C C . PRO A 1 97 ? -22.575 -3.795 25.646 1.00 92.25 97 PRO A C 1
ATOM 756 O O . PRO A 1 97 ? -22.595 -3.185 24.577 1.00 92.25 97 PRO A O 1
ATOM 759 N N . VAL A 1 98 ? -22.573 -3.182 26.835 1.00 94.25 98 VAL A N 1
ATOM 760 C CA . VAL A 1 98 ? -22.610 -1.720 27.002 1.00 94.25 98 VAL A CA 1
ATOM 761 C C . VAL A 1 98 ? -21.263 -1.116 26.622 1.00 94.25 98 VAL A C 1
ATOM 763 O O . VAL A 1 98 ? -21.211 -0.181 25.827 1.00 94.25 98 VAL A O 1
ATOM 766 N N . GLU A 1 99 ? -20.171 -1.693 27.124 1.00 93.19 99 GLU A N 1
ATOM 767 C CA . GLU A 1 99 ? -18.814 -1.273 26.760 1.00 93.19 99 GLU A CA 1
ATOM 768 C C 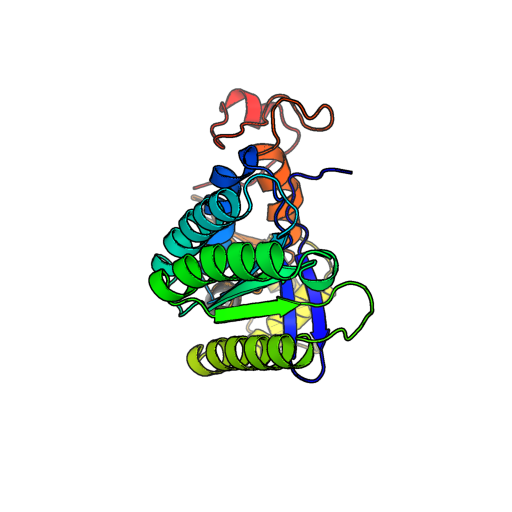. GLU A 1 99 ? -18.559 -1.465 25.264 1.00 93.19 99 GLU A C 1
ATOM 770 O O . GLU A 1 99 ? -18.064 -0.560 24.594 1.00 93.19 99 GLU A O 1
ATOM 775 N N . ARG A 1 100 ? -18.965 -2.620 24.722 1.00 92.56 100 ARG A N 1
ATOM 776 C CA . ARG A 1 100 ? -18.847 -2.919 23.295 1.00 92.56 100 ARG A CA 1
ATOM 777 C C . ARG A 1 100 ? -19.568 -1.881 22.447 1.00 92.56 100 ARG A C 1
ATOM 779 O O . ARG A 1 100 ? -19.017 -1.434 21.449 1.00 92.56 100 ARG A O 1
ATOM 786 N N . ARG A 1 101 ? -20.792 -1.499 22.827 1.00 93.06 101 ARG A N 1
ATOM 787 C CA . ARG A 1 101 ? -21.549 -0.458 22.121 1.00 93.06 101 ARG A CA 1
ATOM 788 C C . ARG A 1 101 ? -20.810 0.879 22.175 1.00 93.06 101 ARG A C 1
ATOM 790 O O . ARG A 1 101 ? -20.534 1.435 21.120 1.00 93.06 101 ARG A O 1
ATOM 797 N N . ARG A 1 102 ? -20.408 1.317 23.371 1.00 94.31 102 ARG A N 1
ATOM 798 C CA . ARG A 1 102 ? -19.699 2.586 23.575 1.00 94.31 102 ARG A CA 1
ATOM 799 C C . ARG A 1 102 ? -18.421 2.682 22.734 1.00 94.31 102 ARG A C 1
ATOM 801 O O . ARG A 1 102 ? -18.253 3.645 21.999 1.00 94.31 102 ARG A O 1
ATOM 808 N N . ARG A 1 103 ? -17.537 1.677 22.791 1.00 93.19 103 ARG A N 1
ATOM 809 C CA . ARG A 1 103 ? -16.275 1.698 22.024 1.00 93.19 103 ARG A CA 1
ATOM 810 C C . ARG A 1 103 ? -16.515 1.706 20.509 1.00 93.19 103 ARG A C 1
ATOM 812 O O . ARG A 1 103 ? -15.766 2.341 19.772 1.00 93.19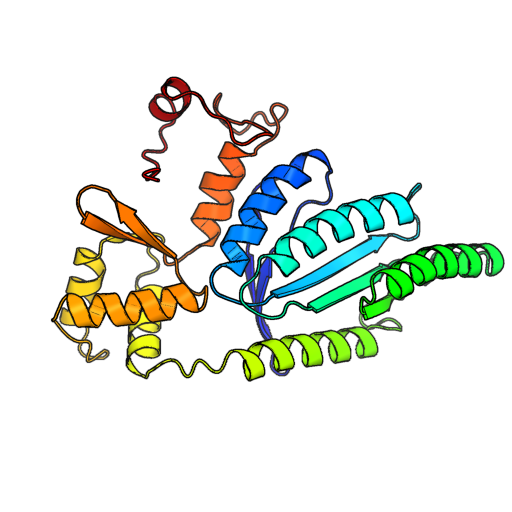 103 ARG A O 1
ATOM 819 N N . LYS A 1 104 ? -17.554 1.006 20.032 1.00 92.75 104 LYS A N 1
ATOM 820 C CA . LYS A 1 104 ? -17.938 1.033 18.611 1.00 92.75 104 LYS A CA 1
ATOM 821 C C . LYS A 1 104 ? -18.460 2.406 18.194 1.00 92.75 104 LYS A C 1
ATOM 823 O O . LYS A 1 104 ? -18.103 2.855 17.114 1.00 92.75 104 LYS A O 1
ATOM 828 N N . GLU A 1 105 ? -19.271 3.054 19.029 1.00 93.81 105 GLU A N 1
ATOM 829 C CA . GLU A 1 105 ? -19.794 4.405 18.783 1.00 93.81 105 GLU A CA 1
ATOM 830 C C . GLU A 1 105 ? -18.661 5.440 18.722 1.00 93.81 105 GLU A C 1
ATOM 832 O O . GLU A 1 105 ? -18.579 6.168 17.738 1.00 93.81 105 GLU A O 1
ATOM 837 N N . GLU A 1 106 ? -17.725 5.422 19.678 1.00 94.06 106 GLU A N 1
ATOM 838 C CA . GLU A 1 106 ? -16.559 6.326 19.701 1.00 94.06 106 GLU A CA 1
ATOM 839 C C . GLU A 1 106 ? -15.719 6.229 18.409 1.00 94.06 106 GLU A C 1
ATOM 841 O O . GLU A 1 106 ? -15.302 7.238 17.841 1.00 94.06 106 GLU A O 1
ATOM 846 N N . ILE A 1 107 ? -15.491 5.012 17.904 1.00 94.25 107 ILE A N 1
ATOM 847 C CA . ILE A 1 107 ? -14.775 4.795 16.638 1.00 94.25 107 ILE A CA 1
ATO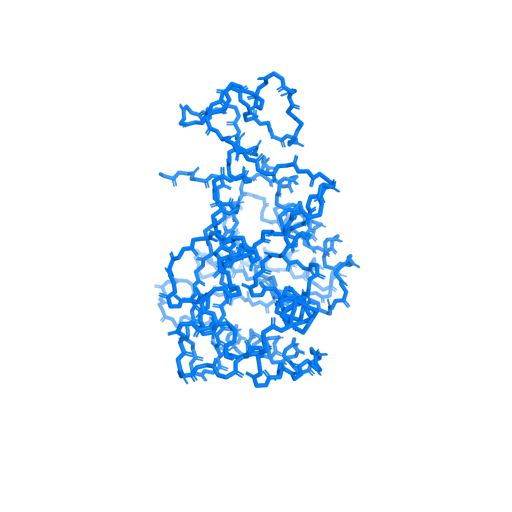M 848 C C . ILE A 1 107 ? -15.638 5.202 15.431 1.00 94.25 107 ILE A C 1
ATOM 850 O O . ILE A 1 107 ? -15.137 5.813 14.485 1.00 94.25 107 ILE A O 1
ATOM 854 N N . GLN A 1 108 ? -16.937 4.894 15.454 1.00 93.88 108 GLN A N 1
ATOM 855 C CA . GLN A 1 108 ? -17.860 5.221 14.367 1.00 93.88 108 GLN A CA 1
ATOM 856 C C . GLN A 1 108 ? -18.008 6.735 14.172 1.00 93.88 108 GLN A C 1
ATOM 858 O O . GLN A 1 108 ? -18.086 7.184 13.030 1.00 93.88 108 GLN A O 1
ATOM 863 N N . GLU A 1 109 ? -18.004 7.525 15.247 1.00 94.19 109 GLU A N 1
ATOM 864 C CA . GLU A 1 109 ? -18.038 8.992 15.173 1.00 94.19 109 GLU A CA 1
ATOM 865 C C . GLU A 1 109 ? -16.866 9.553 14.359 1.00 94.19 109 GLU A C 1
ATOM 867 O O . GLU A 1 109 ? -17.052 10.434 13.517 1.00 94.19 109 GLU A O 1
ATOM 872 N N . ILE A 1 110 ? -15.665 9.006 14.562 1.00 93.25 110 ILE A N 1
ATOM 873 C CA . ILE A 1 110 ? -14.459 9.393 13.817 1.00 93.25 110 ILE A CA 1
ATOM 874 C C . ILE A 1 110 ? -14.620 9.030 12.346 1.00 93.25 110 ILE A C 1
ATOM 876 O O . ILE A 1 110 ? -14.410 9.869 11.480 1.00 93.25 110 ILE A O 1
ATOM 880 N N . ILE A 1 111 ? -15.049 7.803 12.064 1.00 92.12 111 ILE A N 1
ATOM 881 C CA . ILE A 1 111 ? -15.211 7.293 10.698 1.00 92.12 111 ILE A CA 1
ATOM 882 C C . ILE A 1 111 ? -16.224 8.126 9.909 1.00 92.12 111 ILE A C 1
ATOM 884 O O . ILE A 1 111 ? -15.968 8.472 8.758 1.00 92.12 111 ILE A O 1
ATOM 888 N N . VAL A 1 112 ? -17.355 8.484 10.528 1.00 92.81 112 VAL A N 1
ATOM 889 C CA . VAL A 1 112 ? -18.380 9.337 9.905 1.00 92.81 112 VAL A CA 1
ATOM 890 C C . VAL A 1 112 ? -17.829 10.733 9.635 1.00 92.81 112 VAL A C 1
ATOM 892 O O . VAL A 1 112 ? -18.057 11.280 8.555 1.00 92.81 112 VAL A O 1
ATOM 895 N N . ARG A 1 113 ? -17.087 11.305 10.590 1.00 92.50 113 ARG A N 1
ATOM 896 C CA . ARG A 1 113 ? -16.474 12.629 10.437 1.00 92.50 113 ARG A CA 1
ATOM 897 C C . ARG A 1 113 ? -15.438 12.651 9.312 1.00 92.50 113 ARG A C 1
ATOM 899 O O . ARG A 1 113 ? -15.493 13.549 8.477 1.00 92.50 113 ARG A O 1
ATOM 906 N N . GLU A 1 114 ? -14.560 11.651 9.260 1.00 89.19 114 GLU A N 1
ATOM 907 C CA . GLU A 1 114 ? -13.511 11.525 8.235 1.00 89.19 114 GLU A CA 1
ATOM 908 C C . GLU A 1 114 ? -14.020 10.901 6.917 1.00 89.19 114 GLU A C 1
ATOM 910 O O . GLU A 1 114 ? -13.254 10.724 5.974 1.00 89.19 114 GLU A O 1
ATOM 915 N N . ARG A 1 115 ? -15.317 10.563 6.826 1.00 89.62 115 ARG A N 1
ATOM 916 C CA . ARG A 1 115 ? -15.976 9.987 5.635 1.00 89.62 115 ARG A CA 1
ATOM 917 C C . ARG A 1 115 ? -15.288 8.731 5.083 1.00 89.62 115 ARG A C 1
ATOM 919 O O . ARG A 1 115 ? -15.251 8.521 3.872 1.00 89.62 115 ARG A O 1
ATOM 926 N N . CYS A 1 116 ? -14.750 7.898 5.967 1.00 90.06 116 CYS A N 1
ATOM 927 C CA . CYS A 1 116 ? -14.099 6.648 5.585 1.00 90.06 116 CYS A CA 1
ATOM 928 C C . CYS A 1 116 ? -15.095 5.485 5.548 1.00 90.06 116 CYS A C 1
ATOM 930 O O . CYS A 1 116 ? -16.127 5.500 6.226 1.00 90.06 116 CYS A O 1
ATOM 932 N N . ASP A 1 117 ? -14.749 4.437 4.806 1.00 93.56 117 ASP A N 1
ATOM 933 C CA . ASP A 1 117 ? -15.447 3.162 4.911 1.00 93.56 117 ASP A CA 1
ATOM 934 C C . ASP A 1 117 ? -15.037 2.425 6.185 1.00 93.56 117 ASP A C 1
ATOM 936 O O . ASP A 1 117 ? -13.920 2.582 6.682 1.00 93.56 117 ASP A O 1
ATOM 940 N N . SER A 1 118 ? -15.922 1.577 6.712 1.00 94.38 118 SER A N 1
ATOM 941 C CA . SER A 1 118 ? -15.584 0.757 7.871 1.00 94.38 118 SER A CA 1
ATOM 942 C C . SER A 1 118 ? -16.239 -0.608 7.909 1.00 94.38 118 SER A C 1
ATOM 944 O O . SER A 1 118 ? -17.303 -0.843 7.325 1.00 94.38 118 SER A O 1
ATOM 946 N N . VAL A 1 119 ? -15.575 -1.516 8.624 1.00 94.50 119 VAL A N 1
ATOM 947 C CA . VAL A 1 119 ? -16.064 -2.860 8.917 1.00 94.50 119 VAL A CA 1
ATOM 948 C C . VAL A 1 119 ? -15.691 -3.247 10.341 1.00 94.50 119 VAL A C 1
ATOM 950 O O . VAL A 1 119 ? -14.569 -3.033 10.786 1.00 94.50 119 VAL A O 1
ATOM 953 N N . PHE A 1 120 ? -16.637 -3.859 11.048 1.00 93.19 120 PHE A N 1
ATOM 954 C CA . PHE A 1 120 ? -16.423 -4.455 12.362 1.00 93.19 120 PHE A CA 1
ATOM 955 C C . PHE A 1 120 ? -16.315 -5.968 12.194 1.00 93.19 120 PHE A C 1
ATOM 957 O O . PHE A 1 120 ? -17.263 -6.586 11.703 1.00 93.19 120 PHE A O 1
ATOM 964 N N . LEU A 1 121 ? -15.181 -6.547 12.582 1.00 91.00 121 LEU A N 1
ATOM 965 C CA . LEU A 1 121 ? -14.892 -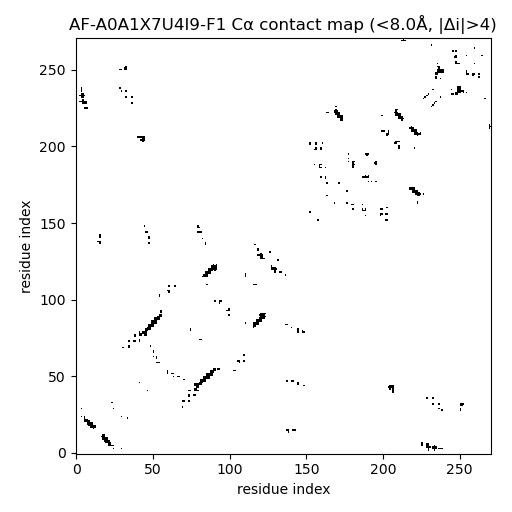7.965 12.389 1.00 91.00 121 LEU A CA 1
ATOM 966 C C . LEU A 1 121 ? -15.058 -8.771 13.677 1.00 91.00 121 LEU A C 1
ATOM 968 O O . LEU A 1 121 ? -14.730 -8.301 14.767 1.00 91.00 121 LEU A O 1
ATOM 972 N N . ASP A 1 122 ? -15.547 -10.000 13.503 1.00 86.00 122 ASP A N 1
ATOM 973 C CA . ASP A 1 122 ? -15.405 -11.095 14.466 1.00 86.00 122 ASP A CA 1
ATOM 974 C C . ASP A 1 122 ? -14.135 -11.878 14.119 1.00 86.00 122 ASP A C 1
ATOM 976 O O . ASP A 1 122 ? -14.032 -12.444 13.027 1.00 86.00 122 ASP A O 1
ATOM 980 N N . CYS A 1 123 ? -13.158 -11.857 15.024 1.00 85.19 123 CYS A N 1
ATOM 981 C CA . CYS A 1 123 ? -11.820 -12.388 14.769 1.00 85.19 123 CYS A CA 1
ATOM 982 C C . CYS A 1 123 ? -11.599 -13.804 15.327 1.00 85.19 123 CYS A C 1
ATOM 984 O O . CYS A 1 123 ? -10.574 -14.409 15.018 1.00 85.19 123 CYS A O 1
ATOM 986 N N . ARG A 1 124 ? -12.543 -14.380 16.089 1.00 81.38 124 ARG A N 1
ATOM 987 C CA . ARG A 1 124 ? -12.396 -15.729 16.684 1.00 81.38 124 ARG A CA 1
ATOM 988 C C . ARG A 1 124 ? -12.322 -16.867 15.669 1.00 81.38 124 ARG A C 1
ATOM 990 O O . ARG A 1 124 ? -11.880 -17.962 16.012 1.00 81.38 124 ARG A O 1
ATOM 997 N N . LYS A 1 125 ? -12.795 -16.658 14.438 1.00 81.12 125 LYS A N 1
ATOM 998 C CA . LYS A 1 125 ? -12.756 -17.671 13.374 1.00 81.12 125 LYS A CA 1
ATOM 999 C C . LYS A 1 125 ? -12.458 -17.059 12.013 1.00 81.12 125 LYS A C 1
ATOM 1001 O O . LYS A 1 125 ? -12.888 -15.949 11.702 1.00 81.12 125 LYS A O 1
ATOM 1006 N N . LEU A 1 126 ? -11.796 -17.840 11.163 1.00 76.88 126 LEU A N 1
ATOM 1007 C CA . LEU A 1 126 ? -11.671 -17.522 9.743 1.00 76.88 126 LEU A CA 1
ATOM 1008 C C . LEU A 1 126 ? -13.071 -17.419 9.119 1.00 76.88 126 LEU A C 1
ATOM 1010 O O . LEU A 1 126 ? -13.919 -18.284 9.343 1.00 76.88 126 LEU A O 1
ATOM 1014 N N . GLY A 1 127 ? -13.321 -16.342 8.371 1.00 79.81 127 GLY A N 1
ATOM 1015 C CA . GLY A 1 127 ? -14.655 -16.055 7.831 1.00 79.81 127 GLY A CA 1
ATOM 1016 C C . GLY A 1 127 ? -15.675 -15.646 8.902 1.00 79.81 127 GLY A C 1
ATOM 1017 O O . GLY A 1 127 ? -16.865 -15.934 8.773 1.00 79.81 127 GLY A O 1
ATOM 1018 N N . GLY A 1 128 ? -15.223 -15.023 9.994 1.00 83.06 128 GLY A N 1
ATOM 1019 C CA . GLY A 1 128 ? -16.096 -14.420 10.998 1.00 83.06 128 GLY A CA 1
ATOM 1020 C C . GLY A 1 128 ? -17.034 -13.353 10.419 1.00 83.06 128 GLY A C 1
ATOM 1021 O O . GLY A 1 128 ? -16.885 -12.895 9.281 1.00 83.06 128 GLY A O 1
ATOM 1022 N N . SER A 1 129 ? -18.036 -12.952 11.207 1.00 87.12 129 SER A N 1
ATOM 1023 C CA . SER A 1 129 ? -18.992 -11.930 10.775 1.00 87.12 129 SER A CA 1
ATOM 1024 C C . SER A 1 129 ? -18.272 -10.647 10.363 1.00 87.12 129 SER A C 1
ATOM 1026 O O . SER A 1 129 ? -17.351 -10.206 11.048 1.00 87.12 129 SER A O 1
ATOM 1028 N N . GLY A 1 130 ? -18.719 -10.043 9.264 1.00 87.75 130 GLY A N 1
ATOM 1029 C CA . GLY A 1 130 ? -18.112 -8.837 8.706 1.00 87.75 130 GLY A CA 1
ATOM 1030 C C . GLY A 1 130 ? -17.089 -9.105 7.601 1.00 87.75 130 GLY A C 1
ATOM 1031 O O . GLY A 1 130 ? -16.875 -8.203 6.796 1.00 87.75 130 GLY A O 1
ATOM 1032 N N . MET A 1 131 ? -16.538 -10.321 7.467 1.00 90.00 131 MET A N 1
ATOM 1033 C CA . MET A 1 131 ? -15.566 -10.606 6.401 1.00 90.00 131 MET A CA 1
ATOM 1034 C C . MET A 1 131 ? -16.139 -10.446 4.993 1.00 90.00 131 MET A C 1
ATOM 1036 O O . MET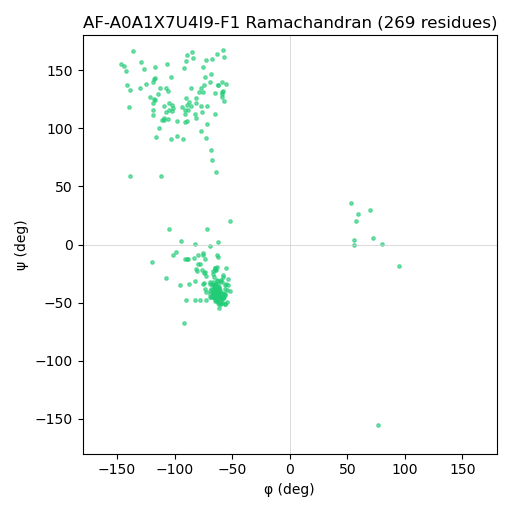 A 1 131 ? -15.476 -9.851 4.150 1.00 90.00 131 MET A O 1
ATOM 1040 N N . ASP A 1 132 ? -17.374 -10.885 4.740 1.00 90.88 132 ASP A N 1
ATOM 1041 C CA . ASP A 1 132 ? -18.002 -10.697 3.423 1.00 90.88 132 ASP A CA 1
ATOM 1042 C C . ASP A 1 132 ? -18.179 -9.209 3.091 1.00 90.88 132 ASP A C 1
ATOM 1044 O O . ASP A 1 132 ? -17.902 -8.767 1.978 1.00 90.88 132 ASP A O 1
ATOM 1048 N N . SER A 1 133 ? -18.581 -8.405 4.083 1.00 93.06 133 SER A N 1
ATOM 1049 C CA . SER A 1 133 ? -18.699 -6.948 3.940 1.00 93.06 133 SER A CA 1
ATOM 1050 C C . SER A 1 133 ? -17.342 -6.306 3.643 1.00 93.06 133 SER A C 1
ATOM 1052 O O . SER A 1 133 ? -17.236 -5.464 2.750 1.00 93.06 133 SER A O 1
ATOM 1054 N N . PHE A 1 134 ? -16.293 -6.747 4.341 1.00 93.25 134 PHE A N 1
ATOM 1055 C CA . PHE A 1 134 ? -14.923 -6.319 4.083 1.00 93.25 134 PHE A CA 1
ATOM 1056 C C . PHE A 1 134 ? -14.470 -6.657 2.667 1.00 93.25 134 PHE A C 1
ATOM 1058 O O . PHE A 1 134 ? -14.029 -5.758 1.954 1.00 93.25 134 PHE A O 1
ATOM 1065 N N . PHE A 1 135 ? -14.628 -7.906 2.227 1.00 92.19 135 PHE A N 1
ATOM 1066 C CA . PHE A 1 135 ? -14.234 -8.303 0.879 1.00 92.19 135 PHE A CA 1
ATOM 1067 C C . PHE A 1 135 ? -15.017 -7.556 -0.200 1.00 92.19 135 PHE A C 1
ATOM 1069 O O . PHE A 1 135 ? -14.421 -7.156 -1.195 1.00 92.19 135 PHE A O 1
ATOM 1076 N N . ASN A 1 136 ? -16.310 -7.298 0.007 1.00 93.31 136 ASN A N 1
ATOM 1077 C CA . ASN A 1 136 ? -17.112 -6.511 -0.930 1.00 93.31 136 ASN A CA 1
ATOM 1078 C C . ASN A 1 136 ? -16.613 -5.062 -1.034 1.00 93.31 136 ASN A C 1
ATOM 1080 O O . ASN A 1 136 ? -16.433 -4.557 -2.142 1.00 93.31 136 ASN A O 1
ATOM 1084 N N . LYS A 1 137 ? -16.334 -4.405 0.100 1.00 95.06 137 LYS A N 1
ATOM 1085 C CA . LYS A 1 137 ? -15.778 -3.040 0.121 1.00 95.06 137 LYS A CA 1
ATOM 1086 C C . LYS A 1 137 ? -14.387 -2.983 -0.503 1.00 95.06 137 LYS A C 1
ATOM 1088 O O . LYS A 1 137 ? -14.140 -2.135 -1.354 1.00 95.06 137 LYS A O 1
ATOM 1093 N N . LEU A 1 138 ? -13.509 -3.917 -0.138 1.00 93.81 138 LEU A N 1
ATOM 1094 C CA . LEU A 1 138 ? -12.168 -4.021 -0.707 1.00 93.81 138 LEU A CA 1
ATOM 1095 C C . LEU A 1 138 ? -12.229 -4.248 -2.221 1.00 93.81 138 LEU A C 1
ATOM 1097 O O . LEU A 1 138 ? -11.555 -3.551 -2.972 1.00 93.81 138 LEU A O 1
ATOM 1101 N N . SER A 1 139 ? -13.078 -5.171 -2.679 1.00 93.00 139 SER A N 1
ATOM 1102 C CA . SER A 1 139 ? -13.266 -5.445 -4.105 1.00 93.00 139 SER A CA 1
ATOM 1103 C C . SER A 1 139 ? -13.747 -4.208 -4.856 1.00 93.00 139 SER A C 1
ATOM 1105 O O . SER A 1 139 ? -13.170 -3.872 -5.888 1.00 93.00 139 SER A O 1
ATOM 1107 N N . SER A 1 140 ? -14.743 -3.500 -4.314 1.00 92.56 140 SER A N 1
ATOM 1108 C CA . SER A 1 140 ? -15.269 -2.265 -4.902 1.00 92.56 140 SER A CA 1
ATOM 1109 C C . SER A 1 140 ? -14.214 -1.158 -4.967 1.00 92.56 140 SER A C 1
ATOM 1111 O O . SER A 1 140 ? -14.122 -0.459 -5.975 1.00 92.56 140 SER A O 1
ATOM 1113 N N . ALA A 1 141 ? -13.402 -0.997 -3.918 1.00 92.12 141 ALA A N 1
ATOM 1114 C CA . ALA A 1 141 ? -12.323 -0.013 -3.882 1.00 92.12 141 ALA A CA 1
ATOM 1115 C C . ALA A 1 141 ? -11.229 -0.341 -4.911 1.00 92.12 141 ALA A C 1
ATOM 1117 O O . ALA A 1 141 ? -10.816 0.523 -5.686 1.00 92.12 141 ALA A O 1
ATOM 1118 N N . CYS A 1 142 ? -10.802 -1.606 -4.981 1.00 89.81 142 CYS A N 1
ATOM 1119 C CA . CYS A 1 142 ? -9.831 -2.061 -5.972 1.00 89.81 142 CYS A CA 1
ATOM 1120 C C . CYS A 1 142 ? -10.354 -1.899 -7.409 1.00 89.81 142 CYS A C 1
ATOM 1122 O O . CYS A 1 142 ? -9.603 -1.498 -8.297 1.00 89.81 142 CYS A O 1
ATOM 1124 N N . GLU A 1 143 ? -11.630 -2.201 -7.653 1.00 88.94 143 GLU A N 1
ATOM 1125 C CA . GLU A 1 143 ? -12.266 -2.006 -8.958 1.00 88.94 143 GLU A CA 1
ATOM 1126 C C . GLU A 1 143 ? -12.323 -0.526 -9.345 1.00 88.94 143 GLU A C 1
ATOM 1128 O O . GLU A 1 143 ? -11.923 -0.188 -10.456 1.00 88.94 143 GLU A O 1
ATOM 1133 N N . SER A 1 144 ? -12.705 0.352 -8.412 1.00 88.50 144 SER A N 1
ATOM 1134 C CA . SER A 1 144 ? -12.722 1.805 -8.613 1.00 88.50 144 SER A CA 1
ATOM 1135 C C . SER A 1 144 ? -11.344 2.363 -8.989 1.00 88.50 144 SER A C 1
ATOM 1137 O O . SER A 1 144 ? -11.241 3.172 -9.915 1.00 88.50 144 SER A O 1
ATOM 1139 N N . ILE A 1 145 ? -10.271 1.916 -8.328 1.00 85.75 145 ILE A N 1
ATOM 1140 C CA . ILE A 1 145 ? -8.903 2.338 -8.676 1.00 85.75 145 ILE A CA 1
ATOM 1141 C C . ILE A 1 145 ? -8.544 1.869 -10.087 1.00 85.75 145 ILE A C 1
ATOM 1143 O O . ILE A 1 145 ? -8.056 2.659 -10.897 1.00 85.75 145 ILE A O 1
ATOM 1147 N N . ARG A 1 146 ? -8.826 0.601 -10.415 1.00 81.25 146 ARG A N 1
ATOM 1148 C CA . ARG A 1 146 ? -8.538 0.051 -11.748 1.00 81.25 146 ARG A CA 1
ATOM 1149 C C . ARG A 1 146 ? -9.309 0.772 -12.849 1.00 81.25 146 ARG A C 1
ATOM 1151 O O . ARG A 1 146 ? -8.705 1.110 -13.865 1.00 81.25 146 ARG A O 1
ATOM 1158 N N . SER A 1 147 ? -10.599 1.040 -12.647 1.00 80.31 147 SER A N 1
ATOM 1159 C CA . SER A 1 147 ? -11.451 1.694 -13.648 1.00 80.31 147 SER A CA 1
ATOM 1160 C C . SER A 1 147 ? -11.067 3.153 -13.873 1.00 80.31 147 SER A C 1
ATOM 1162 O O . SER A 1 147 ? -11.080 3.626 -15.005 1.00 80.31 147 SER A O 1
ATOM 1164 N N . THR A 1 148 ? -10.695 3.860 -12.803 1.00 74.44 148 THR A N 1
ATOM 1165 C CA . THR A 1 148 ? -10.286 5.273 -12.873 1.00 74.44 148 THR A CA 1
ATOM 1166 C C . THR A 1 148 ? -8.898 5.423 -13.477 1.00 74.44 148 THR A C 1
ATOM 1168 O O . THR A 1 148 ? -8.598 6.462 -14.059 1.00 74.44 148 THR A O 1
ATOM 1171 N N . SER A 1 149 ? -8.059 4.382 -13.391 1.00 65.62 149 SER A N 1
ATOM 1172 C CA . SER A 1 149 ? -6.691 4.462 -13.891 1.00 65.62 149 SER A CA 1
ATOM 1173 C C . SER A 1 149 ? -6.626 4.811 -15.376 1.00 65.62 149 SER A C 1
ATOM 1175 O O . SER A 1 149 ? -5.637 5.417 -15.764 1.00 65.62 149 SER A O 1
ATOM 1177 N N . GLY A 1 150 ? -7.636 4.474 -16.201 1.00 58.91 150 GLY A N 1
ATOM 1178 C CA . GLY A 1 150 ? -7.709 4.807 -17.639 1.00 58.91 150 GLY A CA 1
ATOM 1179 C C . GLY A 1 150 ? -6.509 4.338 -18.483 1.00 58.91 150 GLY A C 1
ATOM 1180 O O . GLY A 1 150 ? -6.454 4.574 -19.689 1.00 58.91 150 GLY A O 1
ATOM 1181 N N . ARG A 1 151 ? -5.531 3.688 -17.848 1.00 64.50 151 ARG A N 1
ATOM 1182 C CA . ARG A 1 151 ? -4.217 3.357 -18.376 1.00 64.50 151 ARG A CA 1
ATOM 1183 C C . ARG A 1 151 ? -4.303 1.974 -18.977 1.00 64.50 151 ARG A C 1
ATOM 1185 O O . ARG A 1 151 ? -4.072 0.967 -18.313 1.00 64.50 151 ARG A O 1
ATOM 1192 N N . ASN A 1 152 ? -4.628 1.938 -20.259 1.00 66.50 152 ASN A N 1
ATOM 1193 C CA . ASN A 1 152 ? -4.370 0.757 -21.060 1.00 66.50 152 ASN A CA 1
ATOM 1194 C C . ASN A 1 152 ? -2.859 0.675 -21.272 1.00 66.50 152 ASN A C 1
ATOM 1196 O O . ASN A 1 152 ? -2.292 1.444 -22.050 1.00 66.50 152 ASN A O 1
ATOM 1200 N N . LEU A 1 153 ? -2.202 -0.226 -20.540 1.00 75.88 153 LEU A N 1
ATOM 1201 C CA . LEU A 1 153 ? -0.822 -0.588 -20.830 1.00 75.88 153 LEU A CA 1
ATOM 1202 C C . LEU A 1 153 ? -0.751 -1.104 -22.269 1.00 75.88 153 LEU A C 1
ATOM 1204 O O . LEU A 1 153 ? -1.575 -1.914 -22.698 1.00 75.88 153 LEU A O 1
ATOM 1208 N N . SER A 1 154 ? 0.216 -0.603 -23.033 1.00 85.56 154 SER A N 1
ATOM 1209 C CA . SER A 1 154 ? 0.439 -1.096 -24.389 1.00 85.56 154 SER A CA 1
ATOM 1210 C C . SER A 1 154 ? 0.952 -2.537 -24.346 1.00 85.56 154 SER A C 1
ATOM 1212 O O . SER A 1 154 ? 1.520 -2.982 -23.345 1.00 85.56 154 SER A O 1
ATOM 1214 N N . LEU A 1 155 ? 0.811 -3.266 -25.456 1.00 86.88 155 LEU A N 1
ATOM 1215 C CA . LEU A 1 155 ? 1.423 -4.590 -25.605 1.00 86.88 155 LEU A CA 1
ATOM 1216 C C . LEU A 1 155 ? 2.928 -4.551 -25.275 1.00 86.88 155 LEU A C 1
ATOM 1218 O O . LEU A 1 155 ? 3.421 -5.414 -24.556 1.00 86.88 155 LEU A O 1
ATOM 1222 N N . TYR A 1 156 ? 3.625 -3.495 -25.703 1.00 87.94 156 TYR A N 1
ATOM 1223 C CA . TYR A 1 156 ? 5.042 -3.285 -25.400 1.00 87.94 156 TYR A CA 1
ATOM 1224 C C . TYR A 1 156 ? 5.328 -3.141 -23.903 1.00 87.94 156 TYR A C 1
ATOM 1226 O O . TYR A 1 156 ? 6.353 -3.626 -23.439 1.00 87.94 156 TYR A O 1
ATOM 1234 N N . CYS A 1 157 ? 4.423 -2.540 -23.123 1.00 89.25 157 CYS A N 1
ATOM 1235 C CA . CYS A 1 157 ? 4.565 -2.502 -21.667 1.00 89.25 157 CYS A CA 1
ATOM 1236 C C . CYS A 1 157 ? 4.469 -3.903 -21.059 1.00 89.25 157 CYS A C 1
ATOM 1238 O O . CYS A 1 157 ? 5.263 -4.239 -20.186 1.00 89.25 157 CYS A O 1
ATOM 1240 N N . HIS A 1 158 ? 3.530 -4.730 -21.528 1.00 88.62 158 HIS A N 1
ATOM 1241 C CA . HIS A 1 158 ? 3.405 -6.111 -21.059 1.00 88.62 158 HIS A CA 1
ATOM 1242 C C . HIS A 1 158 ? 4.644 -6.945 -21.396 1.00 88.62 158 HIS A C 1
ATOM 1244 O O . HIS A 1 158 ? 5.148 -7.656 -20.532 1.00 88.62 158 HIS A O 1
ATOM 1250 N N . MET A 1 159 ? 5.154 -6.811 -22.620 1.00 90.12 159 MET A N 1
ATOM 1251 C CA . MET A 1 159 ? 6.369 -7.489 -23.076 1.00 90.12 159 MET A CA 1
ATOM 1252 C C . MET A 1 159 ? 7.595 -7.046 -22.273 1.00 90.12 159 MET A C 1
ATOM 1254 O O . MET A 1 159 ? 8.319 -7.880 -21.741 1.00 90.12 159 MET A O 1
ATOM 1258 N N . MET A 1 160 ? 7.779 -5.733 -22.111 1.00 92.19 160 MET A N 1
ATOM 1259 C CA . MET A 1 160 ? 8.876 -5.176 -21.321 1.00 92.19 160 MET A CA 1
ATOM 1260 C C . MET A 1 160 ? 8.805 -5.641 -19.864 1.00 92.19 160 MET A C 1
ATOM 1262 O O . MET A 1 160 ? 9.808 -6.062 -19.304 1.00 92.19 160 MET A O 1
ATOM 1266 N N . TYR A 1 161 ? 7.626 -5.609 -19.240 1.00 90.31 161 TYR A N 1
ATOM 1267 C CA . TYR A 1 161 ? 7.482 -6.060 -17.858 1.00 90.31 161 TYR A CA 1
ATOM 1268 C C . TYR A 1 161 ? 7.757 -7.565 -17.701 1.00 90.31 161 TYR A C 1
ATOM 1270 O O . TYR A 1 161 ? 8.406 -7.959 -16.735 1.00 90.31 161 TYR A O 1
ATOM 1278 N N . GLY A 1 162 ? 7.327 -8.392 -18.663 1.00 89.44 162 GLY A N 1
ATOM 1279 C CA . GLY A 1 162 ? 7.649 -9.823 -18.704 1.00 89.44 162 GLY A CA 1
ATOM 1280 C C . GLY A 1 162 ? 9.156 -10.078 -18.760 1.00 89.44 162 GLY A C 1
ATOM 1281 O O . GLY A 1 162 ? 9.684 -10.797 -17.913 1.00 89.44 162 GLY A O 1
ATOM 1282 N N . LEU A 1 163 ? 9.856 -9.393 -19.670 1.00 90.38 163 LEU A N 1
ATOM 1283 C CA . LEU A 1 163 ? 11.315 -9.457 -19.789 1.00 90.38 163 LEU A CA 1
ATOM 1284 C C . LEU A 1 163 ? 12.021 -9.081 -18.473 1.00 90.38 163 LEU A C 1
ATOM 1286 O O . LEU A 1 163 ? 12.965 -9.752 -18.055 1.00 90.38 163 LEU A O 1
ATOM 1290 N N . LEU A 1 164 ? 11.562 -8.018 -17.803 1.00 91.00 164 LEU A N 1
ATOM 1291 C CA . LEU A 1 164 ? 12.136 -7.571 -16.529 1.00 91.00 164 LEU A CA 1
ATOM 1292 C C . LEU A 1 164 ? 11.929 -8.604 -15.407 1.00 91.00 164 LEU A C 1
ATOM 1294 O O . LEU A 1 164 ? 12.859 -8.866 -14.645 1.00 91.00 164 LEU A O 1
ATOM 1298 N N . GLU A 1 165 ? 10.744 -9.216 -15.303 1.00 87.56 165 GLU A N 1
ATOM 1299 C CA . GLU A 1 165 ? 10.469 -10.242 -14.282 1.00 87.56 165 GLU A CA 1
ATOM 1300 C C . GLU A 1 165 ? 11.256 -11.546 -14.539 1.00 87.56 165 GLU A C 1
ATOM 1302 O O . GLU A 1 165 ? 11.684 -12.199 -13.584 1.00 87.56 165 GLU A O 1
ATOM 1307 N N . GLU A 1 166 ? 11.514 -11.915 -15.801 1.00 87.94 166 GLU A N 1
ATOM 1308 C CA . GLU A 1 166 ? 12.310 -13.103 -16.163 1.00 87.94 166 GLU A CA 1
ATOM 1309 C C . GLU A 1 166 ? 13.776 -13.009 -15.727 1.00 87.94 166 GLU A C 1
ATOM 1311 O O . GLU A 1 166 ? 14.371 -14.017 -15.331 1.00 87.94 166 GLU A O 1
ATOM 1316 N N . ARG A 1 167 ? 14.353 -11.801 -15.750 1.00 83.25 167 ARG A N 1
ATOM 1317 C CA . ARG A 1 167 ? 15.759 -11.557 -15.384 1.00 83.25 167 ARG A CA 1
ATOM 1318 C C . ARG A 1 167 ? 16.040 -11.813 -13.905 1.00 83.25 167 ARG A C 1
ATOM 1320 O O . ARG A 1 167 ? 17.179 -12.106 -13.559 1.00 83.25 167 ARG A O 1
ATOM 1327 N N . LYS A 1 168 ? 15.030 -11.712 -13.028 1.00 81.81 168 LYS A N 1
ATOM 1328 C CA . LYS A 1 168 ? 15.136 -11.849 -11.553 1.00 81.81 168 LYS A CA 1
ATOM 1329 C C . LYS A 1 168 ? 16.136 -10.898 -10.874 1.00 81.81 168 LYS A C 1
ATOM 1331 O O . LYS A 1 168 ? 16.337 -10.984 -9.663 1.00 81.81 168 LYS A O 1
ATOM 1336 N N . GLU A 1 169 ? 16.752 -9.995 -11.626 1.00 87.75 169 GLU A N 1
ATOM 1337 C CA . GLU A 1 169 ? 17.642 -8.950 -11.134 1.00 87.75 169 GLU A CA 1
ATOM 1338 C C . GLU A 1 169 ? 16.800 -7.829 -10.514 1.00 87.75 169 GLU A C 1
ATOM 1340 O O . GLU A 1 169 ? 15.792 -7.401 -11.074 1.00 87.75 169 GLU A O 1
ATOM 1345 N N . ASN A 1 170 ? 17.195 -7.346 -9.335 1.00 86.31 170 ASN A N 1
ATOM 1346 C CA . ASN A 1 170 ? 16.411 -6.324 -8.633 1.00 86.31 170 ASN A CA 1
ATOM 1347 C C . ASN A 1 170 ? 16.556 -4.937 -9.276 1.00 86.31 170 ASN A C 1
ATOM 1349 O O . ASN A 1 170 ? 15.612 -4.143 -9.250 1.00 86.31 170 ASN A O 1
ATOM 1353 N N . ILE A 1 171 ? 17.738 -4.649 -9.828 1.00 89.38 171 ILE A N 1
ATOM 1354 C CA . ILE A 1 171 ? 18.116 -3.364 -10.411 1.00 89.38 171 ILE A CA 1
ATOM 1355 C C . ILE A 1 171 ? 18.903 -3.631 -11.696 1.00 89.38 171 ILE A C 1
ATOM 1357 O O . ILE A 1 171 ? 19.827 -4.439 -11.700 1.00 89.38 171 ILE A O 1
ATOM 1361 N N . LEU A 1 172 ? 18.544 -2.923 -12.762 1.00 91.94 172 LEU A N 1
ATOM 1362 C CA . LEU A 1 172 ? 19.145 -2.996 -14.091 1.00 91.94 172 LEU A CA 1
ATOM 1363 C C . LEU A 1 172 ? 19.563 -1.600 -14.548 1.00 91.94 172 LEU A C 1
ATOM 1365 O O . LEU A 1 172 ? 18.922 -0.610 -14.196 1.00 91.94 172 LEU A O 1
ATOM 1369 N N . THR A 1 173 ? 20.588 -1.489 -15.385 1.00 93.00 173 THR A N 1
ATOM 1370 C CA . THR A 1 173 ? 20.817 -0.261 -16.157 1.00 93.00 173 THR A CA 1
ATOM 1371 C C . THR A 1 173 ? 19.969 -0.271 -17.429 1.00 93.00 173 THR A C 1
ATOM 1373 O O . THR A 1 173 ? 19.552 -1.323 -17.916 1.00 93.00 173 THR A O 1
ATOM 1376 N N . LEU A 1 174 ? 19.751 0.898 -18.036 1.00 91.81 174 LEU A N 1
ATOM 1377 C CA . LEU A 1 174 ? 19.108 0.971 -19.355 1.00 91.81 174 LEU A CA 1
ATOM 1378 C C . LEU A 1 174 ? 19.843 0.126 -20.411 1.00 91.81 174 LEU A C 1
ATOM 1380 O O . LEU A 1 174 ? 19.199 -0.462 -21.273 1.00 91.81 174 LEU A O 1
ATOM 1384 N N . SER A 1 175 ? 21.175 0.034 -20.326 1.00 90.19 175 SER A N 1
ATOM 1385 C CA . SER A 1 175 ? 21.968 -0.805 -21.232 1.00 90.19 175 SER A CA 1
ATOM 1386 C C . SER A 1 175 ? 21.634 -2.286 -21.069 1.00 90.19 175 SER A C 1
ATOM 1388 O O . SER A 1 175 ? 21.517 -2.996 -22.068 1.00 90.19 175 SER A O 1
ATOM 1390 N N . ASP A 1 176 ? 21.447 -2.745 -19.832 1.00 91.69 176 ASP A N 1
ATOM 1391 C CA . ASP A 1 176 ? 21.099 -4.137 -19.544 1.00 91.69 176 ASP A CA 1
ATOM 1392 C C . ASP A 1 176 ? 19.718 -4.479 -20.112 1.00 91.69 176 ASP A C 1
ATOM 1394 O O . ASP A 1 176 ? 19.560 -5.511 -20.763 1.00 91.69 176 ASP A O 1
ATOM 1398 N N . VAL A 1 177 ? 18.744 -3.573 -19.947 1.00 91.12 177 VAL A N 1
ATOM 1399 C CA . VAL A 1 177 ? 17.385 -3.721 -20.497 1.00 91.12 177 VAL A CA 1
ATOM 1400 C C . VAL A 1 177 ? 17.403 -3.764 -22.026 1.00 91.12 177 VAL A C 1
ATOM 1402 O O . VAL A 1 177 ? 16.799 -4.650 -22.627 1.00 91.12 177 VAL A O 1
ATOM 1405 N N . MET A 1 178 ? 18.116 -2.835 -22.669 1.00 89.44 178 MET A N 1
ATOM 1406 C CA . MET A 1 178 ? 18.211 -2.792 -24.133 1.00 89.44 178 MET A CA 1
ATOM 1407 C C . MET A 1 178 ? 18.933 -4.015 -24.708 1.00 89.44 178 MET A C 1
ATOM 1409 O O . MET A 1 178 ? 18.578 -4.478 -25.788 1.00 89.44 178 MET A O 1
ATOM 1413 N N . SER A 1 179 ? 19.940 -4.540 -24.005 1.00 88.25 179 SER A N 1
ATOM 1414 C CA . SER A 1 179 ? 20.646 -5.758 -24.429 1.00 88.25 179 SER A CA 1
ATOM 1415 C C . SER A 1 179 ? 19.739 -6.982 -24.298 1.00 88.25 179 SER A C 1
ATOM 1417 O O . SER A 1 179 ? 19.647 -7.778 -25.226 1.00 88.25 179 SER A O 1
ATOM 1419 N N . ALA A 1 180 ? 18.982 -7.075 -23.201 1.00 85.44 180 ALA A N 1
ATOM 1420 C CA . ALA A 1 180 ? 18.029 -8.158 -22.977 1.00 85.44 180 ALA A CA 1
ATOM 1421 C C . ALA A 1 180 ? 16.912 -8.200 -24.034 1.00 85.44 180 ALA A C 1
ATOM 1423 O O . ALA A 1 180 ? 16.521 -9.281 -24.464 1.00 85.44 180 ALA A O 1
ATOM 1424 N N . GLY A 1 181 ? 16.425 -7.038 -24.484 1.00 81.38 181 GLY A N 1
ATOM 1425 C CA . GLY A 1 181 ? 15.418 -6.963 -25.548 1.00 81.38 181 GLY A CA 1
ATOM 1426 C C . GLY A 1 181 ? 15.918 -7.459 -26.909 1.00 81.38 181 GLY A C 1
ATOM 1427 O O . GLY A 1 181 ? 15.126 -7.958 -27.694 1.00 81.38 181 GLY A O 1
ATOM 1428 N N . LYS A 1 182 ? 17.228 -7.367 -27.174 1.00 78.94 182 LYS A N 1
ATOM 1429 C CA . LYS A 1 182 ? 17.850 -7.834 -28.426 1.00 78.94 182 LYS A CA 1
ATOM 1430 C C . LYS A 1 182 ? 18.137 -9.326 -28.446 1.00 78.94 182 LYS A C 1
ATOM 1432 O O . LYS A 1 182 ? 18.168 -9.929 -29.511 1.00 78.94 182 LYS A O 1
ATOM 1437 N N . GLU A 1 183 ? 18.428 -9.893 -27.281 1.00 75.50 183 GLU A N 1
ATOM 1438 C CA . GLU A 1 183 ? 18.793 -11.303 -27.130 1.00 75.50 183 GLU A CA 1
ATOM 1439 C C . GLU A 1 183 ? 17.570 -12.227 -27.057 1.00 75.50 183 GLU A C 1
ATOM 1441 O O . GLU A 1 183 ? 17.727 -13.445 -27.125 1.00 75.50 183 GLU A O 1
ATOM 1446 N N . ASN A 1 184 ? 16.366 -11.669 -26.904 1.00 70.50 184 ASN A N 1
ATOM 1447 C CA . ASN A 1 184 ? 15.146 -12.431 -26.687 1.00 70.50 184 ASN A CA 1
ATOM 1448 C C . ASN A 1 184 ? 14.172 -12.306 -27.871 1.00 70.50 184 ASN A C 1
ATOM 1450 O O . ASN A 1 184 ? 13.421 -11.337 -27.975 1.00 70.50 184 ASN A O 1
ATOM 1454 N N . ASP A 1 185 ? 14.156 -13.329 -28.731 1.00 68.81 185 ASP A N 1
ATOM 1455 C CA . ASP A 1 185 ? 13.285 -13.406 -29.914 1.00 68.81 185 ASP A CA 1
ATOM 1456 C C . ASP A 1 185 ? 11.781 -13.444 -29.567 1.00 68.81 185 ASP A C 1
ATOM 1458 O O . ASP A 1 185 ? 10.943 -13.127 -30.417 1.00 68.81 185 ASP A O 1
ATOM 1462 N N . ASP A 1 186 ? 11.419 -13.793 -28.325 1.00 72.12 186 ASP A N 1
ATOM 1463 C CA . ASP A 1 186 ? 10.021 -13.853 -27.881 1.00 72.12 186 ASP A CA 1
ATOM 1464 C C . ASP A 1 186 ? 9.435 -12.451 -27.627 1.00 72.12 186 ASP A C 1
ATOM 1466 O O . ASP A 1 186 ? 8.215 -12.252 -27.694 1.00 72.12 186 ASP A O 1
ATOM 1470 N N . TYR A 1 187 ? 10.291 -11.447 -27.392 1.00 71.12 187 TYR A N 1
ATOM 1471 C CA . TYR A 1 187 ? 9.883 -10.072 -27.129 1.00 71.12 187 TYR A CA 1
ATOM 1472 C C . TYR A 1 187 ? 10.372 -9.121 -28.228 1.00 71.12 187 TYR A C 1
ATOM 1474 O O . TYR A 1 187 ? 11.443 -8.538 -28.136 1.00 71.12 187 TYR A O 1
ATOM 1482 N N . ASN A 1 188 ? 9.534 -8.885 -29.241 1.00 73.31 188 ASN A N 1
ATOM 1483 C CA . ASN A 1 188 ? 9.750 -7.874 -30.286 1.00 73.31 188 ASN A CA 1
ATOM 1484 C C . ASN A 1 188 ? 9.677 -6.429 -29.732 1.00 73.31 188 ASN A C 1
ATOM 1486 O O . ASN A 1 188 ? 8.687 -5.715 -29.917 1.00 73.31 188 ASN A O 1
ATOM 1490 N N . LEU A 1 189 ? 10.702 -6.029 -28.980 1.00 78.56 189 LEU A N 1
ATOM 1491 C CA . LEU A 1 189 ? 10.879 -4.699 -28.402 1.00 78.56 189 LEU A CA 1
ATOM 1492 C C . LEU A 1 189 ? 11.696 -3.810 -29.351 1.00 78.56 189 LEU A C 1
ATOM 1494 O O . LEU A 1 189 ? 12.508 -4.288 -30.135 1.00 78.56 189 LEU A O 1
ATOM 1498 N N . SER A 1 190 ? 11.473 -2.494 -29.291 1.00 81.62 190 SER A N 1
ATOM 1499 C CA . SER A 1 190 ? 12.235 -1.544 -30.109 1.00 81.62 190 SER A CA 1
ATOM 1500 C C . SER A 1 190 ? 13.689 -1.454 -29.647 1.00 81.62 190 SER A C 1
ATOM 1502 O O . SER A 1 190 ? 13.968 -1.361 -28.455 1.00 81.62 190 SER A O 1
ATOM 1504 N N . ASP A 1 191 ? 14.608 -1.370 -30.606 1.00 82.12 191 ASP A N 1
ATOM 1505 C CA . ASP A 1 191 ? 16.029 -1.108 -30.356 1.00 82.12 191 ASP A CA 1
ATOM 1506 C C . ASP A 1 191 ? 16.344 0.372 -30.106 1.00 82.12 191 ASP A C 1
ATOM 1508 O O . ASP A 1 191 ? 17.477 0.726 -29.757 1.00 82.12 191 ASP A O 1
ATOM 1512 N N . LYS A 1 192 ? 15.368 1.260 -30.324 1.00 89.06 192 LYS A N 1
ATOM 1513 C CA . LYS A 1 192 ? 15.544 2.697 -30.120 1.00 89.06 192 LYS A CA 1
ATOM 1514 C C . LYS A 1 192 ? 15.451 3.024 -28.640 1.00 89.06 192 LYS A C 1
ATOM 1516 O O . LYS A 1 192 ? 14.509 2.637 -27.952 1.00 89.06 192 LYS A O 1
ATOM 1521 N N . ARG A 1 193 ? 16.426 3.796 -28.165 1.00 90.44 193 ARG A N 1
ATOM 1522 C CA . ARG A 1 193 ? 16.525 4.203 -26.763 1.00 90.44 193 ARG A CA 1
ATOM 1523 C C . ARG A 1 193 ? 15.275 4.950 -26.299 1.00 90.44 193 ARG A C 1
ATOM 1525 O O . ARG A 1 193 ? 14.822 4.730 -25.182 1.00 90.44 193 ARG A O 1
ATOM 1532 N N . GLU A 1 194 ? 14.754 5.836 -27.140 1.00 91.12 194 GLU A N 1
ATOM 1533 C CA . GLU A 1 194 ? 13.601 6.687 -26.848 1.00 91.12 194 GLU A CA 1
ATOM 1534 C C . GLU A 1 194 ? 12.341 5.841 -26.642 1.00 91.12 194 GLU A C 1
ATOM 1536 O O . GLU A 1 194 ? 11.689 5.962 -25.611 1.00 91.12 194 GLU A O 1
ATOM 1541 N N . ASP A 1 195 ? 12.081 4.897 -27.550 1.00 90.31 195 ASP A N 1
ATOM 1542 C CA . ASP A 1 195 ? 10.929 3.997 -27.464 1.00 90.31 195 ASP A CA 1
ATOM 1543 C C . ASP A 1 195 ? 10.987 3.129 -26.190 1.00 90.31 195 ASP A C 1
ATOM 1545 O O . ASP A 1 195 ? 9.980 2.944 -25.505 1.00 90.31 195 ASP A O 1
ATOM 1549 N N . VAL A 1 196 ? 12.173 2.611 -25.837 1.00 91.62 196 VAL A N 1
ATOM 1550 C CA . VAL A 1 196 ? 12.375 1.830 -24.602 1.00 91.62 196 VAL A CA 1
ATOM 1551 C C . VAL A 1 196 ? 12.121 2.689 -23.365 1.00 91.62 196 VAL A C 1
ATOM 1553 O O . VAL A 1 196 ? 11.452 2.242 -22.433 1.00 91.62 196 VAL A O 1
ATOM 1556 N N . LEU A 1 197 ? 12.625 3.926 -23.349 1.00 92.94 197 LEU A N 1
ATOM 1557 C CA . LEU A 1 197 ? 12.403 4.853 -22.242 1.00 92.94 197 LEU A CA 1
ATOM 1558 C C . LEU A 1 197 ? 10.926 5.211 -22.085 1.00 92.94 197 LEU A C 1
ATOM 1560 O O . LEU A 1 197 ? 10.438 5.206 -20.959 1.00 92.94 197 LEU A O 1
ATOM 1564 N N . ASP A 1 198 ? 10.198 5.447 -23.173 1.00 91.44 198 ASP A N 1
ATOM 1565 C CA . ASP A 1 198 ? 8.764 5.749 -23.122 1.00 91.44 198 ASP A CA 1
ATOM 1566 C C . ASP A 1 198 ? 7.955 4.584 -22.526 1.00 91.44 198 ASP A C 1
ATOM 1568 O O . ASP A 1 198 ? 7.051 4.787 -21.704 1.00 91.44 198 ASP A O 1
ATOM 1572 N N . VAL A 1 199 ? 8.317 3.343 -22.873 1.00 91.88 199 VAL A N 1
ATOM 1573 C CA . VAL A 1 199 ? 7.714 2.136 -22.287 1.00 91.88 199 VAL A CA 1
ATOM 1574 C C . VAL A 1 199 ? 8.069 2.007 -20.803 1.00 91.88 199 VAL A C 1
ATOM 1576 O O . VAL A 1 199 ? 7.186 1.756 -19.979 1.00 91.88 199 VAL A O 1
ATOM 1579 N N . LEU A 1 200 ? 9.334 2.221 -20.431 1.00 92.38 200 LEU A N 1
ATOM 1580 C CA . LEU A 1 200 ? 9.775 2.183 -19.033 1.00 92.38 200 LEU A CA 1
ATOM 1581 C C . LEU A 1 200 ? 9.111 3.281 -18.194 1.00 92.38 200 LEU A C 1
ATOM 1583 O O . LEU A 1 200 ? 8.698 3.016 -17.068 1.00 92.38 200 LEU A O 1
ATOM 1587 N N . HIS A 1 201 ? 8.942 4.489 -18.731 1.00 89.94 201 HIS A N 1
ATOM 1588 C CA . HIS A 1 201 ? 8.220 5.576 -18.069 1.00 89.94 201 HIS A CA 1
ATOM 1589 C C . HIS A 1 201 ? 6.731 5.258 -17.918 1.00 89.94 201 HIS A C 1
ATOM 1591 O O . HIS A 1 201 ? 6.151 5.520 -16.862 1.00 89.94 201 HIS A O 1
ATOM 1597 N N . SER A 1 202 ? 6.125 4.620 -18.922 1.00 88.12 202 SER A N 1
ATOM 1598 C CA . SER A 1 202 ? 4.748 4.130 -18.828 1.00 88.12 202 SER A CA 1
ATOM 1599 C C . SER A 1 202 ? 4.608 3.105 -17.699 1.00 88.12 202 SER A C 1
ATOM 1601 O O . SER A 1 202 ? 3.746 3.266 -16.834 1.00 88.12 202 SER A O 1
ATOM 1603 N N . LEU A 1 203 ? 5.505 2.116 -17.625 1.00 87.31 203 LEU A N 1
ATOM 1604 C CA . LEU A 1 203 ? 5.539 1.135 -16.534 1.00 87.31 203 LEU A CA 1
ATOM 1605 C C . LEU A 1 203 ? 5.821 1.781 -15.172 1.00 87.31 203 LEU A C 1
ATOM 1607 O O . LEU A 1 203 ? 5.145 1.462 -14.193 1.00 87.31 203 LEU A O 1
ATOM 1611 N N . HIS A 1 204 ? 6.753 2.729 -15.101 1.00 86.00 204 HIS A N 1
ATOM 1612 C CA . HIS A 1 204 ? 7.046 3.482 -13.885 1.00 86.00 204 HIS A CA 1
ATOM 1613 C C . HIS A 1 204 ? 5.807 4.204 -13.360 1.00 86.00 204 HIS A C 1
ATOM 1615 O O . HIS A 1 204 ? 5.475 4.083 -12.179 1.00 86.00 204 HIS A O 1
ATOM 1621 N N . SER A 1 205 ? 5.066 4.867 -14.253 1.00 78.88 205 SER A N 1
ATOM 1622 C CA . SER A 1 205 ? 3.836 5.569 -13.893 1.00 78.88 205 SER A CA 1
ATOM 1623 C C . SER A 1 205 ? 2.788 4.629 -13.297 1.00 78.88 205 SER A C 1
ATOM 1625 O O . SER A 1 205 ? 2.028 5.044 -12.432 1.00 78.88 205 SER A O 1
ATOM 1627 N N . THR A 1 206 ? 2.747 3.351 -13.694 1.00 75.81 206 THR A N 1
ATOM 1628 C CA . THR A 1 206 ? 1.814 2.369 -13.105 1.00 75.81 206 THR A CA 1
ATOM 1629 C C . THR A 1 206 ? 2.204 1.891 -11.713 1.00 75.81 206 THR A C 1
ATOM 1631 O O . THR A 1 206 ? 1.439 1.167 -11.083 1.00 75.81 206 THR A O 1
ATOM 1634 N N . GLY A 1 207 ? 3.387 2.266 -11.230 1.00 76.69 207 GLY A N 1
ATOM 1635 C CA . GLY A 1 207 ? 3.898 1.811 -9.948 1.00 76.69 207 GLY A CA 1
ATOM 1636 C C . GLY A 1 207 ? 4.509 0.406 -9.981 1.00 76.69 207 GLY A C 1
ATOM 1637 O O . GLY A 1 207 ? 5.011 -0.025 -8.947 1.00 76.69 207 GLY A O 1
ATOM 1638 N N . LEU A 1 20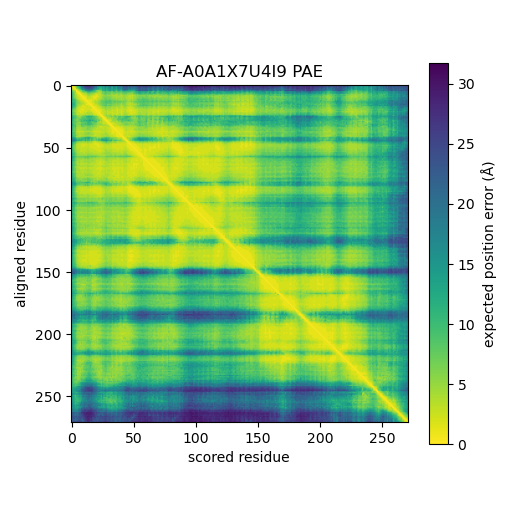8 ? 4.539 -0.279 -11.133 1.00 78.81 208 LEU A N 1
ATOM 1639 C CA . LEU A 1 208 ? 5.113 -1.627 -11.269 1.00 78.81 208 LEU A CA 1
ATOM 1640 C C . LEU A 1 208 ? 6.642 -1.650 -11.131 1.00 78.81 208 LEU A C 1
ATOM 1642 O O . LEU A 1 208 ? 7.183 -2.599 -10.576 1.00 78.81 208 LEU A O 1
ATOM 1646 N N . ILE A 1 209 ? 7.326 -0.600 -11.597 1.00 86.69 209 ILE A N 1
ATOM 1647 C CA . ILE A 1 209 ? 8.790 -0.436 -11.517 1.00 86.69 209 ILE A CA 1
ATOM 1648 C C . ILE A 1 209 ? 9.156 0.992 -11.087 1.00 86.69 209 ILE A C 1
ATOM 1650 O O . ILE A 1 209 ? 8.306 1.891 -11.100 1.00 86.69 209 ILE A O 1
ATOM 1654 N N . SER A 1 210 ? 10.414 1.222 -10.711 1.00 87.06 210 SER A N 1
ATOM 1655 C CA . SER A 1 210 ? 10.958 2.576 -10.524 1.00 87.06 210 SER A CA 1
ATOM 1656 C C . SER A 1 210 ? 12.048 2.864 -11.548 1.00 87.06 210 SER A C 1
ATOM 1658 O O . SER A 1 210 ? 12.966 2.068 -11.714 1.00 87.06 210 SER A O 1
ATOM 1660 N N . VAL A 1 211 ? 11.947 4.000 -12.239 1.00 89.12 211 VAL A N 1
ATOM 1661 C CA . VAL A 1 211 ? 12.981 4.475 -13.165 1.00 89.12 211 VAL A CA 1
ATOM 1662 C C . VAL A 1 211 ? 13.680 5.654 -12.507 1.00 89.12 211 VAL A C 1
ATOM 1664 O O . VAL A 1 211 ? 13.059 6.687 -12.274 1.00 89.12 211 VAL A O 1
ATOM 1667 N N . LEU A 1 212 ? 14.961 5.486 -12.191 1.00 88.25 212 LEU A N 1
ATOM 1668 C CA . LEU A 1 212 ? 15.792 6.497 -11.543 1.00 88.25 212 LEU A CA 1
ATOM 1669 C C . LEU A 1 212 ? 16.781 7.058 -12.560 1.00 88.25 212 LEU A C 1
ATOM 1671 O O . LEU A 1 212 ? 17.416 6.302 -13.300 1.00 88.25 212 LEU A O 1
ATOM 1675 N N . LYS A 1 213 ? 16.925 8.381 -12.594 1.00 87.31 213 LYS A N 1
ATOM 1676 C CA . LYS A 1 213 ? 17.830 9.071 -13.512 1.00 87.31 213 LYS A CA 1
ATOM 1677 C C . LYS A 1 213 ? 18.834 9.894 -12.715 1.00 87.31 213 LYS A C 1
ATOM 1679 O O . LYS A 1 213 ? 18.426 10.701 -11.894 1.00 87.31 213 LYS A O 1
ATOM 1684 N N . SER A 1 214 ? 20.123 9.702 -12.980 1.00 83.25 214 SER A N 1
ATOM 1685 C CA . SER A 1 214 ? 21.187 10.503 -12.367 1.00 83.25 214 SER A CA 1
ATOM 1686 C C . SER A 1 214 ? 21.433 11.806 -13.133 1.00 83.25 214 SER A C 1
ATOM 1688 O O . SER A 1 214 ? 21.093 11.911 -14.317 1.00 83.25 214 SER A O 1
ATOM 1690 N N . GLU A 1 215 ? 22.154 12.742 -12.508 1.00 79.94 215 GLU A N 1
ATOM 1691 C CA . GLU A 1 215 ? 22.658 13.965 -13.158 1.00 79.94 215 GLU A CA 1
ATOM 1692 C C . GLU A 1 215 ? 23.483 13.649 -14.422 1.00 79.94 215 GLU A C 1
ATOM 1694 O O . GLU A 1 215 ? 23.286 14.263 -15.470 1.00 79.94 215 GLU A O 1
ATOM 1699 N N . ASP A 1 216 ? 24.299 12.588 -14.379 1.00 83.81 216 ASP A N 1
ATOM 1700 C CA . ASP A 1 216 ? 25.082 12.088 -15.526 1.00 83.81 216 ASP A CA 1
ATOM 1701 C C . ASP A 1 216 ? 24.247 11.394 -16.631 1.00 83.81 216 ASP A C 1
ATOM 1703 O O . ASP A 1 216 ? 24.791 10.685 -17.481 1.00 83.81 216 ASP A O 1
ATOM 1707 N N . ASN A 1 217 ? 22.916 11.530 -16.627 1.00 81.19 217 ASN A N 1
ATOM 1708 C CA . ASN A 1 217 ? 21.986 10.854 -17.543 1.00 81.19 217 ASN A CA 1
ATOM 1709 C C . ASN A 1 217 ? 22.064 9.311 -17.534 1.00 81.19 217 ASN A C 1
ATOM 1711 O O . ASN A 1 217 ? 21.592 8.666 -18.482 1.00 81.19 217 ASN A O 1
ATOM 1715 N N . LYS A 1 218 ? 22.614 8.695 -16.480 1.00 87.81 218 LYS A N 1
ATOM 1716 C CA . LYS A 1 218 ? 22.500 7.247 -16.278 1.00 87.81 218 LYS A CA 1
ATOM 1717 C C . LYS A 1 218 ? 21.084 6.935 -15.821 1.00 87.81 218 LYS A C 1
ATOM 1719 O O . LYS A 1 218 ? 20.518 7.653 -15.001 1.00 87.81 218 LYS A O 1
ATOM 1724 N N . VAL A 1 219 ? 20.519 5.870 -16.376 1.00 91.50 219 VAL A N 1
ATOM 1725 C CA . VAL A 1 219 ? 19.155 5.435 -16.077 1.00 91.50 219 VAL A CA 1
ATOM 1726 C C . VAL A 1 219 ? 19.215 4.047 -15.466 1.00 91.50 219 VAL A C 1
ATOM 1728 O O . VAL A 1 219 ? 19.784 3.128 -16.062 1.00 91.50 219 VAL A O 1
ATOM 1731 N N . TRP A 1 220 ? 18.616 3.926 -14.288 1.00 92.12 220 TRP A N 1
ATOM 1732 C CA . TRP A 1 220 ? 18.478 2.693 -13.532 1.00 92.12 220 TRP A CA 1
ATOM 1733 C C . TRP A 1 220 ? 17.009 2.292 -13.490 1.00 92.12 220 TRP A C 1
ATOM 1735 O O . TRP A 1 220 ? 16.128 3.116 -13.244 1.00 92.12 220 TRP A O 1
ATOM 1745 N N . VAL A 1 221 ? 16.755 1.015 -13.730 1.00 91.81 221 VAL A N 1
ATOM 1746 C CA . VAL A 1 221 ? 15.438 0.395 -13.698 1.00 91.81 221 VAL A CA 1
ATOM 1747 C C . VAL A 1 221 ? 15.401 -0.533 -12.497 1.00 91.81 221 VAL A C 1
ATOM 1749 O O . VAL A 1 221 ? 16.033 -1.586 -12.481 1.00 91.81 221 VAL A O 1
ATOM 1752 N N . VAL A 1 222 ? 14.665 -0.128 -11.474 1.00 88.94 222 VAL A N 1
ATOM 1753 C CA . VAL A 1 222 ? 14.412 -0.936 -10.286 1.00 88.94 222 VAL A CA 1
ATOM 1754 C C . VAL A 1 222 ? 13.160 -1.761 -10.544 1.00 88.94 222 VAL A C 1
ATOM 1756 O O . VAL A 1 222 ? 12.043 -1.234 -10.554 1.00 88.94 222 VAL A O 1
ATOM 1759 N N . VAL A 1 223 ? 13.362 -3.055 -10.776 1.00 86.44 223 VAL A N 1
ATOM 1760 C CA . VAL A 1 223 ? 12.295 -4.020 -11.068 1.00 86.44 223 VAL A CA 1
ATOM 1761 C C . VAL A 1 223 ? 11.588 -4.416 -9.777 1.00 86.44 223 VAL A C 1
ATOM 1763 O O . VAL A 1 223 ? 10.365 -4.358 -9.680 1.00 86.44 223 VAL A O 1
ATOM 1766 N N . ASN A 1 224 ? 12.363 -4.758 -8.747 1.00 80.19 224 ASN A N 1
ATOM 1767 C CA . ASN A 1 224 ? 11.828 -5.129 -7.446 1.00 80.19 224 ASN A CA 1
ATOM 1768 C C . ASN A 1 224 ? 11.868 -3.934 -6.493 1.00 80.19 224 ASN A C 1
ATOM 1770 O O . ASN A 1 224 ? 12.855 -3.725 -5.793 1.00 80.19 224 ASN A O 1
ATOM 1774 N N . LYS A 1 225 ? 10.771 -3.174 -6.416 1.00 76.19 225 LYS A N 1
ATOM 1775 C CA . LYS A 1 225 ? 10.659 -2.047 -5.472 1.00 76.19 225 LYS A CA 1
ATOM 1776 C C . LYS A 1 225 ? 10.840 -2.452 -4.013 1.00 76.19 225 LYS A C 1
ATOM 1778 O O . LYS A 1 225 ? 11.289 -1.630 -3.223 1.00 76.19 225 LYS A O 1
ATOM 1783 N N . GLY A 1 226 ? 10.542 -3.709 -3.673 1.00 72.44 226 GLY A N 1
ATOM 1784 C CA . GLY A 1 226 ? 10.739 -4.234 -2.329 1.00 72.44 226 GLY A CA 1
ATOM 1785 C C . GLY A 1 226 ? 12.163 -4.021 -1.831 1.00 72.44 226 GLY A C 1
ATOM 1786 O O . GLY A 1 226 ? 12.319 -3.684 -0.670 1.00 72.44 226 GLY A O 1
ATOM 1787 N N . ILE A 1 227 ? 13.176 -4.089 -2.705 1.00 75.88 227 ILE A N 1
ATOM 1788 C CA . ILE A 1 227 ? 14.567 -3.879 -2.289 1.00 75.88 227 ILE A CA 1
ATOM 1789 C C . ILE A 1 227 ? 14.842 -2.442 -1.835 1.00 75.88 227 ILE A C 1
ATOM 1791 O O . ILE A 1 227 ? 15.610 -2.241 -0.904 1.00 75.88 227 ILE A O 1
ATOM 1795 N N . LEU A 1 228 ? 14.206 -1.440 -2.452 1.00 76.00 228 LEU A N 1
ATOM 1796 C CA . LEU A 1 228 ? 14.330 -0.057 -1.989 1.00 76.00 228 LEU A CA 1
ATOM 1797 C C . LEU A 1 228 ? 13.629 0.094 -0.639 1.00 76.00 228 LEU A C 1
ATOM 1799 O O . LEU A 1 228 ? 14.203 0.614 0.307 1.00 76.00 228 LEU A O 1
ATOM 1803 N N . LEU A 1 229 ? 12.424 -0.455 -0.513 1.00 73.00 229 LEU A N 1
ATOM 1804 C CA . LEU A 1 229 ? 11.665 -0.354 0.730 1.00 73.00 229 LEU A CA 1
ATOM 1805 C C . LEU A 1 229 ? 12.347 -1.078 1.902 1.00 73.00 229 LEU A C 1
ATOM 1807 O O . LEU A 1 229 ? 12.294 -0.607 3.037 1.00 73.00 229 LEU A O 1
ATOM 1811 N N . THR A 1 230 ? 12.987 -2.224 1.655 1.00 70.44 230 THR A N 1
ATOM 1812 C CA . THR A 1 230 ? 13.606 -3.031 2.715 1.00 70.44 230 THR A CA 1
ATOM 1813 C C . THR A 1 230 ? 15.053 -2.652 2.987 1.00 70.44 230 THR A C 1
ATOM 1815 O O . THR A 1 230 ? 15.406 -2.476 4.149 1.00 70.44 230 THR A O 1
ATOM 1818 N N . GLU A 1 231 ? 15.888 -2.515 1.954 1.00 72.44 231 GLU A N 1
ATOM 1819 C CA . GLU A 1 231 ? 17.333 -2.303 2.122 1.00 72.44 231 GLU A CA 1
ATOM 1820 C C . GLU A 1 231 ? 17.688 -0.823 2.265 1.00 72.44 231 GLU A C 1
ATOM 1822 O O . GLU A 1 231 ? 18.620 -0.483 2.994 1.00 72.44 231 GLU A O 1
ATOM 1827 N N . VAL A 1 232 ? 16.948 0.060 1.586 1.00 73.38 232 VAL A N 1
ATOM 1828 C CA . VAL A 1 232 ? 17.205 1.504 1.601 1.00 73.38 232 VAL A CA 1
ATOM 1829 C C . VAL A 1 232 ? 16.394 2.171 2.701 1.00 73.38 232 VAL A C 1
ATOM 1831 O O . VAL A 1 232 ? 16.965 2.609 3.699 1.00 73.38 232 VAL A O 1
ATOM 1834 N N . ASP A 1 233 ? 15.069 2.194 2.568 1.00 72.00 233 ASP A N 1
ATOM 1835 C CA . ASP A 1 233 ? 14.198 2.889 3.519 1.00 72.00 233 ASP A CA 1
ATOM 1836 C C . ASP A 1 233 ? 14.240 2.213 4.891 1.00 72.00 233 ASP A C 1
ATOM 1838 O O . ASP A 1 233 ? 14.354 2.885 5.916 1.00 72.00 233 ASP A O 1
ATOM 1842 N N . GLY A 1 234 ? 14.243 0.878 4.918 1.00 68.88 234 GLY A N 1
ATOM 1843 C CA . GLY A 1 234 ? 14.390 0.110 6.152 1.00 68.88 234 GLY A CA 1
ATOM 1844 C C . GLY A 1 234 ? 15.691 0.408 6.905 1.00 68.88 234 GLY A C 1
ATOM 1845 O O . GLY A 1 234 ? 15.675 0.396 8.132 1.00 68.88 234 GLY A O 1
ATOM 1846 N N . THR A 1 235 ? 16.784 0.734 6.206 1.00 70.31 235 THR A N 1
ATOM 1847 C CA . THR A 1 235 ? 18.060 1.118 6.836 1.00 70.31 235 THR A CA 1
ATOM 1848 C C . THR A 1 235 ? 18.062 2.588 7.249 1.00 70.31 235 THR A C 1
ATOM 1850 O O . THR A 1 235 ? 18.420 2.904 8.382 1.00 70.31 235 THR A O 1
ATOM 1853 N N . LEU A 1 236 ? 17.642 3.493 6.356 1.00 70.81 236 LEU A N 1
ATOM 1854 C CA . LEU A 1 236 ? 17.642 4.937 6.611 1.00 70.81 236 LEU A CA 1
ATOM 1855 C C . LEU A 1 236 ? 16.721 5.314 7.765 1.00 70.81 236 LEU A C 1
ATOM 1857 O O . LEU A 1 236 ? 17.081 6.167 8.566 1.00 70.81 236 LEU A O 1
ATOM 1861 N N . PHE A 1 237 ? 15.559 4.670 7.856 1.00 69.75 237 PHE A N 1
ATOM 1862 C CA . PHE A 1 237 ? 14.531 4.976 8.844 1.00 69.75 237 PHE A CA 1
ATOM 1863 C C . PHE A 1 237 ? 14.452 3.959 9.987 1.00 69.75 237 PHE A C 1
ATOM 1865 O O . PHE A 1 237 ? 13.480 3.961 10.752 1.00 69.75 237 PHE A O 1
ATOM 1872 N N . ALA A 1 238 ? 15.455 3.086 10.128 1.00 69.12 238 ALA A N 1
ATOM 1873 C CA . ALA A 1 238 ? 15.555 2.236 11.305 1.00 69.12 238 ALA A CA 1
ATOM 1874 C C . ALA A 1 238 ? 15.644 3.110 12.577 1.00 69.12 238 ALA A C 1
ATOM 1876 O O . ALA A 1 238 ? 16.329 4.136 12.578 1.00 69.12 238 ALA A O 1
ATOM 1877 N N . PRO A 1 239 ? 14.977 2.741 13.685 1.00 66.00 239 PRO A N 1
ATOM 1878 C CA . PRO A 1 239 ? 15.168 3.421 14.955 1.00 66.00 239 PRO A CA 1
ATOM 1879 C C . PRO A 1 239 ? 16.575 3.133 15.477 1.00 66.00 239 PRO A C 1
ATOM 1881 O O . PRO A 1 239 ? 17.067 2.015 15.346 1.00 66.00 239 PRO A O 1
ATOM 1884 N N . GLU A 1 240 ? 17.176 4.096 16.175 1.00 64.44 240 GLU A N 1
ATOM 1885 C CA . GLU A 1 240 ? 18.526 3.978 16.760 1.00 64.44 240 GLU A CA 1
ATOM 1886 C C . GLU A 1 240 ? 18.697 2.760 17.692 1.00 64.44 240 GLU A C 1
ATOM 1888 O O . GLU A 1 240 ? 19.805 2.309 17.968 1.00 64.44 240 GLU A O 1
ATOM 1893 N N . THR A 1 241 ? 17.596 2.204 18.200 1.00 63.19 241 THR A N 1
ATOM 1894 C CA . THR A 1 241 ? 17.593 1.028 19.078 1.00 63.19 241 THR A CA 1
ATOM 1895 C C . THR A 1 241 ? 17.855 -0.294 18.343 1.00 63.19 241 THR A C 1
ATOM 1897 O O . THR A 1 241 ? 18.061 -1.322 19.000 1.00 63.19 241 THR A O 1
ATOM 1900 N N . PHE A 1 242 ? 17.881 -0.296 17.006 1.00 64.56 242 PHE A N 1
ATOM 1901 C CA . PHE A 1 242 ? 18.168 -1.478 16.193 1.00 64.56 242 PHE A CA 1
ATOM 1902 C C . PHE A 1 242 ? 19.663 -1.736 16.053 1.00 64.56 242 PHE A C 1
ATOM 1904 O O . PHE A 1 242 ? 20.379 -1.021 15.367 1.00 64.56 242 PHE A O 1
ATOM 1911 N N . LYS A 1 243 ? 20.124 -2.840 16.648 1.00 58.22 243 LYS A N 1
ATOM 1912 C CA . LYS A 1 243 ? 21.536 -3.263 16.615 1.00 58.22 243 LYS A CA 1
ATOM 1913 C C . LYS A 1 243 ? 21.998 -3.826 15.267 1.00 58.22 243 LYS A C 1
ATOM 1915 O O . LYS A 1 243 ? 23.185 -4.072 15.095 1.00 58.22 243 LYS A O 1
ATOM 1920 N N . GLU A 1 244 ? 21.059 -4.120 14.372 1.00 56.31 244 GLU A N 1
ATOM 1921 C CA . GLU A 1 244 ? 21.293 -4.819 13.101 1.00 56.31 244 GLU A CA 1
ATOM 1922 C C . GLU A 1 244 ? 21.621 -3.857 11.945 1.00 56.31 244 GLU A C 1
ATOM 1924 O O . GLU A 1 244 ? 22.108 -4.309 10.912 1.00 56.31 244 GLU A O 1
ATOM 1929 N N . HIS A 1 245 ? 21.413 -2.546 12.123 1.00 55.88 245 HIS A N 1
ATOM 1930 C CA . HIS A 1 245 ? 21.650 -1.531 11.094 1.00 55.88 245 HIS A CA 1
ATOM 1931 C C . HIS A 1 245 ? 22.745 -0.537 11.519 1.00 55.88 245 HIS A C 1
ATOM 1933 O O . HIS A 1 245 ? 22.899 -0.221 12.695 1.00 55.88 245 HIS A O 1
ATOM 1939 N N . VAL A 1 246 ? 23.543 -0.121 10.530 1.00 54.94 246 VAL A N 1
ATOM 1940 C CA . VAL A 1 246 ? 24.777 0.687 10.634 1.00 54.94 246 VAL A CA 1
ATOM 1941 C C . VAL A 1 246 ? 24.484 2.088 11.204 1.00 54.94 246 VAL A C 1
ATOM 1943 O O . VAL A 1 246 ? 23.333 2.521 11.168 1.00 54.94 246 VAL A O 1
ATOM 1946 N N . ASP A 1 247 ? 25.525 2.801 11.666 1.00 57.72 247 ASP A N 1
ATOM 1947 C CA . ASP A 1 247 ? 25.606 4.167 12.257 1.00 57.72 247 ASP A CA 1
ATOM 1948 C C . ASP A 1 247 ? 24.957 5.334 11.454 1.00 57.72 247 ASP A C 1
ATOM 1950 O O . ASP A 1 247 ? 25.287 6.508 11.616 1.00 57.72 247 ASP A O 1
ATOM 1954 N N . ILE A 1 248 ? 24.048 5.013 10.543 1.00 60.03 248 ILE A N 1
ATOM 1955 C CA . ILE A 1 248 ? 23.441 5.851 9.510 1.00 60.03 248 ILE A CA 1
ATOM 1956 C C . ILE A 1 248 ? 21.918 5.919 9.699 1.00 60.03 248 ILE A C 1
ATOM 1958 O O . ILE A 1 248 ? 21.257 6.774 9.115 1.00 60.03 248 ILE A O 1
ATOM 1962 N N . ALA A 1 249 ? 21.358 5.018 10.510 1.00 60.22 249 ALA A N 1
ATOM 1963 C CA . ALA A 1 249 ? 19.942 4.972 10.834 1.00 60.22 249 ALA A CA 1
ATOM 1964 C C . ALA A 1 249 ? 19.480 6.287 11.488 1.00 60.22 249 ALA A C 1
ATOM 1966 O O . ALA A 1 249 ? 20.055 6.750 12.473 1.00 60.22 249 ALA A O 1
ATOM 1967 N N . SER A 1 250 ? 18.431 6.893 10.933 1.00 62.75 250 SER A N 1
ATOM 1968 C CA . SER A 1 250 ? 17.850 8.150 11.392 1.00 62.75 250 SER A CA 1
ATOM 1969 C C . SER A 1 250 ? 16.333 8.063 11.328 1.00 62.75 250 SER A C 1
ATOM 1971 O O . SER A 1 250 ? 15.733 7.982 10.260 1.00 62.75 250 SER A O 1
ATOM 1973 N N . ASN A 1 251 ? 15.666 8.188 12.472 1.00 60.06 251 ASN A N 1
ATOM 1974 C CA . ASN A 1 251 ? 14.198 8.222 12.522 1.00 60.06 251 ASN A CA 1
ATOM 1975 C C . ASN A 1 251 ? 13.577 9.424 11.769 1.00 60.06 251 ASN A C 1
ATOM 1977 O O . ASN A 1 251 ? 12.367 9.461 11.553 1.00 60.06 251 ASN A O 1
ATOM 1981 N N . THR A 1 252 ? 14.399 10.396 11.358 1.00 59.44 252 THR A N 1
ATOM 1982 C CA . THR A 1 252 ? 14.002 11.551 10.536 1.00 59.44 252 THR A CA 1
ATOM 1983 C C . THR A 1 252 ? 14.384 11.414 9.061 1.00 59.44 252 THR A C 1
ATOM 1985 O O . THR A 1 252 ? 13.980 12.252 8.259 1.00 59.44 252 THR A O 1
ATOM 1988 N N . GLY A 1 253 ? 15.170 10.395 8.691 1.00 60.72 253 GLY A N 1
ATOM 1989 C CA . GLY A 1 253 ? 15.752 10.252 7.351 1.00 60.72 253 GLY A CA 1
ATOM 1990 C C . GLY A 1 253 ? 16.890 11.229 7.043 1.00 60.72 253 GLY A C 1
ATOM 1991 O O . GLY A 1 253 ? 17.366 11.278 5.911 1.00 60.72 253 GLY A O 1
ATOM 1992 N N . ILE A 1 254 ? 17.337 12.023 8.022 1.00 64.31 254 ILE A N 1
ATOM 1993 C CA . ILE A 1 254 ? 18.485 12.920 7.862 1.00 64.31 254 ILE A CA 1
ATOM 1994 C C . ILE A 1 254 ? 19.757 12.134 8.150 1.00 64.31 254 ILE A C 1
ATOM 1996 O O . ILE A 1 254 ? 19.953 11.660 9.269 1.00 64.31 254 ILE A O 1
ATOM 2000 N N . VAL A 1 255 ? 20.630 12.055 7.150 1.00 64.31 255 VAL A N 1
ATOM 2001 C CA . VAL A 1 255 ? 21.889 11.315 7.208 1.00 64.31 255 VAL A CA 1
ATOM 2002 C C . VAL A 1 255 ? 23.056 12.230 6.859 1.00 64.31 2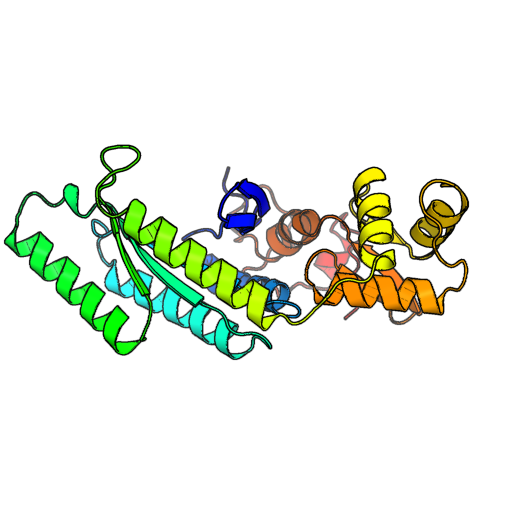55 VAL A C 1
ATOM 2004 O O . VAL A 1 255 ? 22.977 13.047 5.942 1.00 64.31 255 VAL A O 1
ATOM 2007 N N . SER A 1 256 ? 24.161 12.101 7.598 1.00 64.19 256 SER A N 1
ATOM 2008 C CA . SER A 1 256 ? 25.398 12.814 7.273 1.00 64.19 256 SER A CA 1
ATOM 2009 C C . SER A 1 256 ? 26.076 12.201 6.045 1.00 64.19 256 SER A C 1
ATOM 2011 O O . SER A 1 256 ? 26.104 10.984 5.879 1.00 64.19 256 SER A O 1
ATOM 2013 N N . VAL A 1 257 ? 26.690 13.037 5.206 1.00 61.66 257 VAL A N 1
ATOM 2014 C CA . VAL A 1 257 ? 27.437 12.576 4.019 1.00 61.66 257 VAL A CA 1
ATOM 2015 C C . VAL A 1 257 ? 28.537 11.575 4.397 1.00 61.66 257 VAL A C 1
ATOM 2017 O O . VAL A 1 257 ? 28.772 10.620 3.668 1.00 61.66 257 VAL A O 1
ATOM 2020 N N . SER A 1 258 ? 29.170 11.743 5.562 1.00 61.47 258 SER A N 1
ATOM 2021 C CA . SER A 1 258 ? 30.139 10.782 6.104 1.00 61.47 258 SER A CA 1
ATOM 2022 C C . SER A 1 258 ? 29.517 9.415 6.402 1.00 61.47 258 SER A C 1
ATOM 2024 O O . SER A 1 258 ? 30.102 8.403 6.038 1.00 61.47 258 SER A O 1
ATOM 2026 N N . GLY A 1 259 ? 28.309 9.375 6.976 1.00 61.72 259 GLY A N 1
ATOM 2027 C CA . GLY A 1 259 ? 27.600 8.118 7.240 1.00 61.72 259 GLY A CA 1
ATOM 2028 C C . GLY A 1 259 ? 27.252 7.352 5.961 1.00 61.72 259 GLY A C 1
ATOM 2029 O O . GLY A 1 259 ? 27.374 6.135 5.930 1.00 61.72 259 GLY A O 1
ATOM 2030 N N . LEU A 1 260 ? 26.906 8.062 4.880 1.00 61.78 260 LEU A N 1
ATOM 2031 C CA . LEU A 1 260 ? 26.651 7.467 3.558 1.00 61.78 260 LEU A CA 1
ATOM 2032 C C . LEU A 1 260 ? 27.898 6.829 2.926 1.00 61.78 260 LEU A C 1
ATOM 2034 O O . LEU A 1 260 ? 27.784 5.815 2.242 1.00 61.78 260 LEU A O 1
ATOM 2038 N N . ILE A 1 261 ? 29.077 7.416 3.145 1.00 56.25 261 ILE A N 1
ATOM 2039 C CA . ILE A 1 261 ? 30.348 6.921 2.593 1.00 56.25 261 ILE A CA 1
ATOM 2040 C C . ILE A 1 261 ? 30.828 5.669 3.343 1.00 56.25 261 ILE A C 1
ATOM 2042 O O . ILE A 1 261 ? 31.408 4.776 2.726 1.00 56.25 261 ILE A O 1
ATOM 2046 N N . ASP A 1 262 ? 30.564 5.590 4.649 1.00 52.53 262 ASP A N 1
ATOM 2047 C CA . ASP A 1 262 ? 30.964 4.458 5.490 1.00 52.53 262 ASP A CA 1
ATOM 2048 C C . ASP A 1 262 ? 30.003 3.256 5.377 1.00 52.53 262 ASP A C 1
ATOM 2050 O O . ASP A 1 262 ? 30.411 2.115 5.627 1.00 52.53 262 ASP A O 1
ATOM 2054 N N . SER A 1 263 ? 28.752 3.448 4.927 1.00 52.25 263 SER A N 1
ATOM 2055 C CA . SER A 1 263 ? 27.938 2.316 4.473 1.00 52.25 263 SER A CA 1
ATOM 2056 C C . SER A 1 263 ? 28.539 1.679 3.231 1.00 52.25 263 SER A C 1
ATOM 2058 O O . SER A 1 263 ? 28.680 2.308 2.190 1.00 52.25 263 SER A O 1
ATOM 2060 N N . SER A 1 264 ? 28.682 0.356 3.255 1.00 41.62 264 SER A N 1
ATOM 2061 C CA . SER A 1 264 ? 28.875 -0.460 2.047 1.00 41.62 264 SER A CA 1
ATOM 2062 C C . SER A 1 264 ? 27.689 -0.396 1.060 1.00 41.62 264 SER A C 1
ATOM 2064 O O . SER A 1 264 ? 27.709 -1.060 0.023 1.00 41.62 264 SER A O 1
ATOM 2066 N N . LEU A 1 265 ? 26.655 0.397 1.364 1.00 42.25 265 LEU A N 1
ATOM 2067 C CA . LEU A 1 265 ? 25.644 0.831 0.417 1.00 42.25 265 LEU A CA 1
ATOM 2068 C C . LEU A 1 265 ? 26.277 1.864 -0.524 1.00 42.25 265 LEU A C 1
ATOM 2070 O O . LEU A 1 265 ? 26.208 3.066 -0.292 1.00 42.25 265 LEU A O 1
ATOM 2074 N N . ASN A 1 266 ? 26.813 1.392 -1.651 1.00 33.56 266 ASN A N 1
ATOM 2075 C CA . ASN A 1 266 ? 26.894 2.183 -2.885 1.00 33.56 266 ASN A CA 1
ATOM 2076 C C . ASN A 1 266 ? 25.462 2.483 -3.369 1.00 33.56 266 ASN A C 1
ATOM 2078 O O . ASN A 1 266 ? 25.006 1.985 -4.399 1.00 33.56 266 ASN A O 1
ATOM 2082 N N . MET A 1 267 ? 24.705 3.217 -2.558 1.00 38.22 267 MET A N 1
ATOM 2083 C CA . MET A 1 267 ? 23.319 3.542 -2.807 1.00 38.22 267 MET A CA 1
ATOM 2084 C C . MET A 1 267 ? 23.268 4.717 -3.764 1.00 38.22 267 MET A C 1
ATOM 2086 O O . MET A 1 267 ? 23.857 5.773 -3.534 1.00 38.22 267 MET A O 1
ATOM 2090 N N . ILE A 1 268 ? 22.527 4.510 -4.841 1.00 35.53 268 ILE A N 1
ATOM 2091 C CA . ILE A 1 268 ? 22.152 5.514 -5.823 1.00 35.53 268 ILE A CA 1
ATOM 2092 C C . ILE A 1 268 ? 21.188 6.487 -5.128 1.00 35.53 268 ILE A C 1
ATOM 2094 O O . ILE A 1 268 ? 19.974 6.364 -5.230 1.00 35.53 268 ILE A O 1
ATOM 2098 N N . LEU A 1 269 ? 21.738 7.436 -4.374 1.00 30.52 269 LEU A N 1
ATOM 2099 C CA . LEU A 1 269 ? 21.072 8.676 -3.995 1.00 30.52 269 LEU A CA 1
ATOM 2100 C C . LEU A 1 269 ? 21.668 9.769 -4.878 1.00 30.52 269 LEU A C 1
ATOM 2102 O O . LEU A 1 269 ? 22.685 10.373 -4.559 1.00 30.52 269 LEU A O 1
ATOM 2106 N N . THR A 1 270 ? 21.039 9.990 -6.026 1.00 26.03 270 THR A N 1
ATOM 2107 C CA . THR A 1 270 ? 21.130 11.286 -6.704 1.00 26.03 270 THR A CA 1
ATOM 2108 C C . THR A 1 270 ? 19.703 11.798 -6.762 1.00 26.03 270 THR A C 1
ATOM 2110 O O . THR A 1 270 ? 18.855 11.144 -7.371 1.00 26.03 270 THR A O 1
ATOM 2113 N N . CYS A 1 271 ? 19.443 12.861 -5.997 1.00 27.17 271 CYS A N 1
ATOM 2114 C CA . CYS A 1 271 ? 18.203 13.628 -6.055 1.00 27.17 271 CYS A CA 1
ATOM 2115 C C . CYS A 1 271 ? 18.040 14.280 -7.430 1.00 27.17 271 CYS A C 1
ATOM 2117 O O . CYS A 1 271 ? 19.079 14.613 -8.043 1.00 27.17 271 CYS A O 1
#

Mean predicted aligned error: 9.39 Å

Radius of gyration: 21.3 Å; Cα contacts (8 Å, |Δi|>4): 377; chains: 1; bounding box: 54×32×58 Å

Organism: Amphimedon qu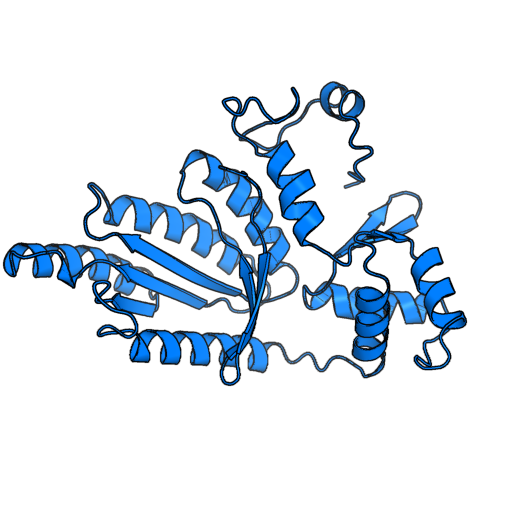eenslandica (NCBI:txid400682)

InterPro domains:
  IPR027417 P-loop containing nucleoside triphosphate hydrolase [G3DSA:3.40.50.300] (7-145)
  IPR027417 P-loop containing nucleoside triphosphate hydrolase [SSF52540] (18-146)

Sequence (271 aa):
PCTAGIIPYKLQHRTLGNIILHDFAGHSEYYSSHSAVIENLLQGSGGVFLIVVNILEKQPVKQLHQWLTVVTNEAHKALNQCHVIVIVSHVDEISNPVERRRRKEEIQEIIVRERCDSVFLDCRKLGGSGMDSFFNKLSSACESIRSTSGRNLSLYCHMMYGLLEERKENILTLSDVMSAGKENDDYNLSDKREDVLDVLHSLHSTGLISVLKSEDNKVWVVVNKGILLTEVDGTLFAPETFKEHVDIASNTGIVSVSGLIDSSLNMILTC

Solvent-accessible surface area (backbone atoms only — not comparable to full-atom values): 15446 Å² total; per-residue (Å²): 139,83,68,63,26,38,58,63,42,82,43,83,38,95,85,65,39,80,42,75,47,70,54,74,79,93,52,78,75,43,51,64,46,49,48,58,52,50,42,64,60,22,72,42,30,46,50,80,45,76,49,78,36,53,64,80,50,96,53,39,64,59,53,49,51,54,50,48,52,51,53,49,58,44,44,71,70,29,88,34,72,53,42,51,37,39,35,35,33,48,57,67,72,47,79,51,67,67,60,40,48,52,58,50,50,63,49,46,54,51,34,62,73,72,69,44,48,74,37,62,30,32,66,93,43,92,84,26,60,42,44,69,61,43,52,52,52,51,38,51,47,52,48,51,40,61,66,69,59,75,72,77,75,49,71,65,37,56,46,51,51,49,56,50,63,71,66,72,52,48,63,41,43,55,68,54,53,58,50,52,40,73,76,33,88,90,39,93,59,70,90,48,68,64,61,46,47,55,38,49,51,54,39,24,39,64,52,69,32,45,72,46,63,40,92,87,70,50,43,36,39,29,50,43,58,48,54,49,36,36,63,46,48,14,39,34,40,20,54,82,86,48,86,89,55,66,99,40,39,16,53,82,62,68,65,56,73,67,40,52,68,70,40,90,56,88,63,92,79,59,129

pLDDT: mean 80.33, std 14.31, range [26.03, 96.06]

Foldseek 3Di:
DDQQFFFWDFDADPLLGTDTDTDHDLDPLCLLLVLVVLLLLQQQFAEEAEAEFELPDPCSVVSVVSVCVSCVVSCVVHPAHYAYEYEYEPLVVPPDPVSSVVSVVSNVVVCVVSVHHYFYFDDPDDVTPRVVVVVVVSSVRSVRRVVRSPQDQDPLLVLLLVLLVVVVDQKDWLVRSLVSQVVDPVRVADNDSVSSVVSLVSCCSNSQWPWDAAPVRTIMIGRHCSCCSRVPSSQQLPPPPDPVHDPQHDSNSDGDPVSVVPPPPPDPPDD